Protein AF-0000000080408420 (afdb_homodimer)

pLDDT: mean 92.0, std 14.71, range [33.75, 98.94]

Sequence (254 aa):
MNNLEFLTTEHYDVFKQLAQRLNNPGDVKKEYFSALYVIAGNERVRNLLLPYMDLEQGKISTATIIDDNTFEKQDFILVKLVIHLYNNKEWVLPTELISLPQDDYQLAMQAITLCRDEQFDDVTIPKMNNLEFLTTEHYDVFKQLAQRLNNPGDVKKEYFSALYVIAGNERVRNLLLPYMDLEQGKISTATIIDDNTFEKQDFILVKLVIHLYNNKEWVLPTELISLPQDDYQLAMQAITLCRDEQFDDVTIPK

Organism: NCBI:txid1345023

Secondary structure (DSSP, 8-state):
------SSHHHHHHHHHHHTT-S-GGGS-HHHHHHHHHHHH-HHHHHHHGGGEETTTTEE--TTHHHH----HHHHHHHHHHHHHHHS-S---HHHHHTS-HHHHHHHHHHHHHHH-SGGGG-----/------SSHHHHHHHHHHHTT-S-GGGS-HHHHHHHHHHHH-HHHHHHHGGGEETTTTEE--TTHHHH----HHHHHHHHHHHHHHHS-S---HHHHHTS-HHHHHHHHHHHHHHH-SGGGG-----

Foldseek 3Di:
DPPQDAPDPQLVVQLLVLQVLAQDLLPEALLLSLLSSLLSRDVVLVVLFVVQDDSHPSDGDLVCSVVVDDDDLLSVQSSQLSVCSNPNPHDHDPVSLVPHDDSSNVSSVSSVVSSVDCVSNVPPSDD/DPDQDAPDPQLVVQLLVLQVLAQDLLPEALLLSLLSSLLSQDVVLVVLFVVQDDSHPSDGDLVCSVVVDDDDLLSVQSSQLSVCSNPNPHDHDPVSLVPHDDSSSVSSVSSVVSSVDCVSNVPPSDD

Solvent-accessible surface area (backbone atoms only — not comparable to full-atom values): 14352 Å² total; per-residue (Å²): 122,86,72,85,80,63,91,41,71,64,26,45,51,44,30,49,59,52,58,65,48,29,74,52,66,86,78,41,55,29,34,52,53,23,36,41,50,43,33,35,63,30,70,71,51,25,68,69,46,53,85,38,45,40,51,44,79,58,44,71,59,63,89,49,56,68,81,77,52,86,70,56,71,68,50,43,52,54,51,27,41,38,42,22,64,52,72,60,80,39,78,53,45,65,72,61,48,48,69,36,58,69,70,58,28,52,41,52,55,48,30,50,48,39,57,51,44,61,62,41,65,62,59,71,73,81,129,121,88,72,85,80,64,92,41,71,65,26,46,52,44,30,50,57,53,58,65,47,30,74,52,66,87,78,42,55,29,34,52,54,23,35,41,49,42,33,34,63,30,69,70,50,26,68,67,46,54,86,39,46,41,52,44,78,60,44,69,60,64,89,49,56,70,81,75,51,86,67,56,70,68,51,42,52,53,51,28,41,40,41,22,64,53,72,60,79,40,76,52,43,66,70,62,49,47,69,35,58,69,72,59,27,52,41,52,54,50,31,50,48,39,57,49,44,62,61,41,65,63,59,71,72,82,129

Radius of gyration: 19.43 Å; Cα contacts (8 Å, |Δi|>4): 323; chains: 2; bounding box: 34×56×48 Å

Structure (mmCIF, N/CA/C/O backbone):
data_AF-0000000080408420-model_v1
#
loop_
_entity.id
_entity.type
_entity.pdbx_description
1 polymer 'Uncharacterized protein'
#
loop_
_atom_site.group_PDB
_atom_site.id
_atom_site.type_symbol
_atom_site.label_atom_id
_atom_site.label_alt_id
_atom_site.label_comp_id
_atom_site.label_asym_id
_atom_site.label_entity_id
_atom_site.label_seq_id
_atom_site.pdbx_PDB_ins_code
_atom_site.Cartn_x
_atom_site.Cartn_y
_atom_site.Cartn_z
_atom_site.occupancy
_atom_site.B_iso_or_equiv
_atom_site.auth_seq_id
_atom_site.auth_comp_id
_atom_site.auth_asym_id
_atom_site.auth_atom_id
_atom_site.pdbx_PDB_model_num
ATOM 1 N N . MET A 1 1 ? -11.148 -0.884 -16.219 1 33.75 1 MET A N 1
ATOM 2 C CA . MET A 1 1 ? -10.344 -2.037 -15.836 1 33.75 1 MET A CA 1
ATOM 3 C C . MET A 1 1 ? -8.891 -1.631 -15.602 1 33.75 1 MET A C 1
ATOM 5 O O . MET A 1 1 ? -8.266 -1.02 -16.469 1 33.75 1 MET A O 1
ATOM 9 N N . ASN A 1 2 ? -8.492 -1.229 -14.523 1 47 2 ASN A N 1
ATOM 10 C CA . ASN A 1 2 ? -7.113 -0.768 -14.391 1 47 2 ASN A CA 1
ATOM 11 C C . ASN A 1 2 ? -6.129 -1.756 -15.008 1 47 2 ASN A C 1
ATOM 13 O O . ASN A 1 2 ? -6.16 -2.949 -14.703 1 47 2 ASN A O 1
ATOM 17 N N . ASN A 1 3 ? -5.785 -1.518 -16.281 1 61.03 3 ASN A N 1
ATOM 18 C CA . ASN A 1 3 ? -4.859 -2.32 -17.062 1 61.03 3 ASN A CA 1
ATOM 19 C C . ASN A 1 3 ? -3.6 -2.662 -16.281 1 61.03 3 ASN A C 1
ATOM 21 O O . ASN A 1 3 ? -3.104 -1.84 -15.508 1 61.03 3 ASN A O 1
ATOM 25 N N . LEU A 1 4 ? -3.428 -3.955 -16.047 1 77.31 4 LEU A N 1
ATOM 26 C CA . LEU A 1 4 ? -2.166 -4.445 -15.5 1 77.31 4 LEU A CA 1
ATOM 27 C C . LEU A 1 4 ? -0.98 -3.846 -16.25 1 77.31 4 LEU A C 1
ATOM 29 O O . LEU A 1 4 ? -0.907 -3.934 -17.469 1 77.31 4 LEU A O 1
ATOM 33 N N . GLU A 1 5 ? -0.256 -3.049 -15.523 1 88.19 5 GLU A N 1
ATOM 34 C CA . GLU A 1 5 ? 0.94 -2.463 -16.125 1 88.19 5 GLU A CA 1
ATOM 35 C C . GLU A 1 5 ? 2.18 -3.295 -15.805 1 88.19 5 GLU A C 1
ATOM 37 O O . GLU A 1 5 ? 2.561 -3.434 -14.641 1 88.19 5 GLU A O 1
ATOM 42 N N . PHE A 1 6 ? 2.785 -3.812 -16.906 1 95 6 PHE A N 1
ATOM 43 C CA . PHE A 1 6 ? 4.004 -4.59 -16.75 1 95 6 PHE A CA 1
ATOM 44 C C . PHE A 1 6 ? 5.234 -3.695 -16.828 1 95 6 PHE A C 1
ATOM 46 O O . PHE A 1 6 ? 5.23 -2.689 -17.547 1 95 6 PHE A O 1
ATOM 53 N N . LEU A 1 7 ? 6.254 -4.117 -16.125 1 96.12 7 LEU A N 1
ATOM 54 C CA . LEU A 1 7 ? 7.488 -3.34 -16.094 1 96.12 7 LEU A CA 1
ATOM 55 C C . LEU A 1 7 ? 8.172 -3.34 -17.453 1 96.12 7 LEU A C 1
ATOM 57 O O . LEU A 1 7 ? 8.758 -2.334 -17.859 1 96.12 7 LEU A O 1
ATOM 61 N N . THR A 1 8 ? 8.172 -4.457 -18.062 1 96 8 THR A N 1
ATOM 62 C CA . THR A 1 8 ? 8.812 -4.672 -19.359 1 96 8 THR A CA 1
ATOM 63 C C . THR A 1 8 ? 8.047 -5.723 -20.172 1 96 8 THR A C 1
ATOM 65 O O . THR A 1 8 ? 7.125 -6.359 -19.656 1 96 8 THR A O 1
ATOM 68 N N . THR A 1 9 ? 8.438 -5.816 -21.391 1 95.94 9 THR A N 1
ATOM 69 C CA . THR A 1 9 ? 7.895 -6.883 -22.234 1 95.94 9 THR A CA 1
ATOM 70 C C . THR A 1 9 ? 8.266 -8.25 -21.672 1 95.94 9 THR A C 1
ATOM 72 O O . THR A 1 9 ? 7.469 -9.188 -21.719 1 95.94 9 THR A O 1
ATOM 75 N N . GLU A 1 10 ? 9.484 -8.328 -21.188 1 97.25 10 GLU A N 1
ATOM 76 C CA . GLU A 1 10 ? 9.922 -9.578 -20.578 1 97.25 10 GLU A CA 1
ATOM 77 C C . GLU A 1 10 ? 9.062 -9.945 -19.375 1 97.25 10 GLU A C 1
ATOM 79 O O . GLU A 1 10 ? 8.672 -11.109 -19.219 1 97.25 10 GLU A O 1
ATOM 84 N N . HIS A 1 11 ? 8.773 -9.031 -18.547 1 97.88 11 HIS A N 1
ATOM 85 C CA . HIS A 1 11 ? 7.883 -9.242 -17.422 1 97.88 11 HIS A CA 1
ATOM 86 C C . HIS A 1 11 ? 6.547 -9.82 -17.875 1 97.88 11 HIS A C 1
ATOM 88 O O . HIS A 1 11 ? 6.07 -10.805 -17.312 1 97.88 11 HIS A O 1
ATOM 94 N N . TYR A 1 12 ? 5.969 -9.227 -18.875 1 96.12 12 TYR A N 1
ATOM 95 C CA . TYR A 1 12 ? 4.711 -9.711 -19.438 1 96.12 12 TYR A CA 1
ATOM 96 C C . TYR A 1 12 ? 4.852 -11.141 -19.953 1 96.12 12 TYR A C 1
ATOM 98 O O . TYR A 1 12 ? 4 -11.992 -19.688 1 96.12 12 TYR A O 1
ATOM 106 N N . ASP A 1 13 ? 5.887 -11.438 -20.688 1 96.81 13 ASP A N 1
ATOM 107 C CA . ASP A 1 13 ? 6.098 -12.75 -21.281 1 96.81 13 ASP A CA 1
ATOM 108 C C . ASP A 1 13 ? 6.23 -13.828 -20.219 1 96.81 13 ASP A C 1
ATOM 110 O O . ASP A 1 13 ? 5.645 -14.906 -20.328 1 96.81 13 ASP A O 1
ATOM 114 N N . VAL A 1 14 ? 6.992 -13.523 -19.188 1 97.94 14 VAL A N 1
ATOM 115 C CA . VAL A 1 14 ? 7.168 -14.492 -18.109 1 97.94 14 VAL A CA 1
ATOM 116 C C . VAL A 1 14 ? 5.84 -14.719 -17.406 1 97.94 14 VAL A C 1
ATOM 118 O O . VAL A 1 14 ? 5.473 -15.859 -17.109 1 97.94 14 VAL A O 1
ATOM 121 N N . PHE A 1 15 ? 5.145 -13.664 -17.141 1 97.06 15 PHE A N 1
ATOM 122 C CA . PHE A 1 15 ? 3.828 -13.773 -16.516 1 97.06 15 PHE A CA 1
ATOM 123 C C . PHE A 1 15 ? 2.924 -14.688 -17.328 1 97.06 15 PHE A C 1
ATOM 125 O O . PHE A 1 15 ? 2.305 -15.602 -16.797 1 97.06 15 PHE A O 1
ATOM 132 N N . LYS A 1 16 ? 2.857 -14.422 -18.562 1 95.62 16 LYS A N 1
ATOM 133 C CA . LYS A 1 16 ? 2.025 -15.195 -19.484 1 95.62 16 LYS A CA 1
ATOM 134 C C . LYS A 1 16 ? 2.434 -16.672 -19.484 1 95.62 16 LYS A C 1
ATOM 136 O O . LYS A 1 16 ? 1.58 -17.547 -19.422 1 95.62 16 LYS A O 1
ATOM 1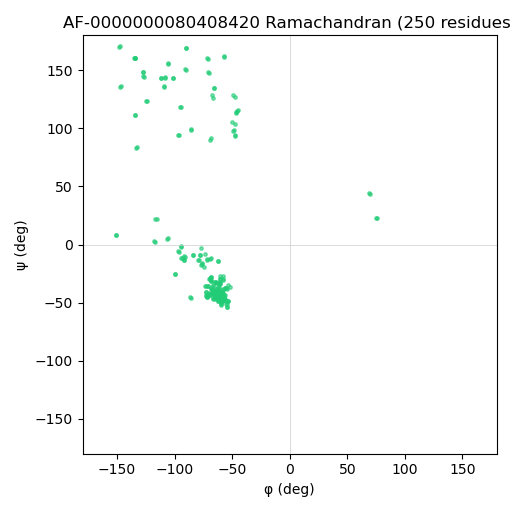41 N N . GLN A 1 17 ? 3.662 -16.922 -19.609 1 97.12 17 GLN A N 1
ATOM 142 C CA . GLN A 1 17 ? 4.184 -18.281 -19.625 1 97.12 17 GLN A CA 1
ATOM 143 C C . GLN A 1 17 ? 3.793 -19.031 -18.359 1 97.12 17 GLN A C 1
ATOM 145 O O . GLN A 1 17 ? 3.361 -20.188 -18.422 1 97.12 17 GLN A O 1
ATOM 150 N N . LEU A 1 18 ? 3.891 -18.422 -17.219 1 97.38 18 LEU A N 1
ATOM 151 C CA . LEU A 1 18 ? 3.537 -19.047 -15.961 1 97.38 18 LEU A CA 1
ATOM 152 C C . LEU A 1 18 ? 2.031 -19.25 -15.859 1 97.38 18 LEU A C 1
ATOM 154 O O . LEU A 1 18 ? 1.576 -20.312 -15.422 1 97.38 18 LEU A O 1
ATOM 158 N N . ALA A 1 19 ? 1.291 -18.297 -16.25 1 95.25 19 ALA A N 1
ATOM 159 C CA . ALA A 1 19 ? -0.166 -18.375 -16.188 1 95.25 19 ALA A CA 1
ATOM 160 C C . ALA A 1 19 ? -0.692 -19.484 -17.094 1 95.25 19 ALA A C 1
ATOM 162 O O . ALA A 1 19 ? -1.686 -20.141 -16.781 1 95.25 19 ALA A O 1
ATOM 163 N N . GLN A 1 20 ? -0.009 -19.688 -18.156 1 95.38 20 GLN A N 1
ATOM 164 C CA . GLN A 1 20 ? -0.448 -20.672 -19.156 1 95.38 20 GLN A CA 1
ATOM 165 C C . GLN A 1 20 ? -0.265 -22.094 -18.6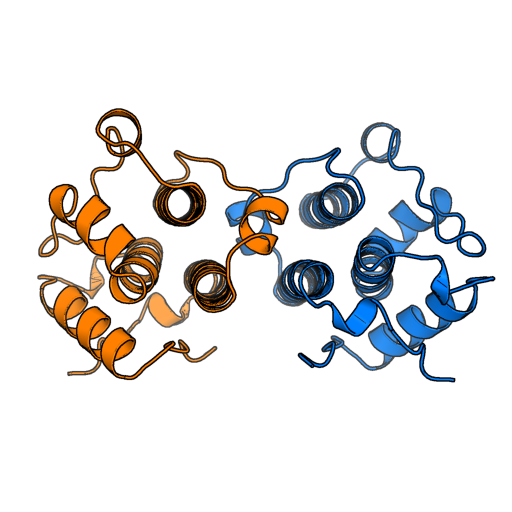41 1 95.38 20 GLN A C 1
ATOM 167 O O . GLN A 1 20 ? -0.807 -23.047 -19.219 1 95.38 20 GLN A O 1
ATOM 172 N N . ARG A 1 21 ? 0.442 -22.266 -17.609 1 96.19 21 ARG A N 1
ATOM 173 C CA . ARG A 1 21 ? 0.666 -23.594 -17.047 1 96.19 21 ARG A CA 1
ATOM 174 C C . ARG A 1 21 ? -0.544 -24.047 -16.234 1 96.19 21 ARG A C 1
ATOM 176 O O . ARG A 1 21 ? -0.657 -25.234 -15.906 1 96.19 21 ARG A O 1
ATOM 183 N N . LEU A 1 22 ? -1.43 -23.109 -15.953 1 95.75 22 LEU A N 1
ATOM 184 C CA . LEU A 1 22 ? -2.615 -23.438 -15.172 1 95.75 22 LEU A CA 1
ATOM 185 C C . LEU A 1 22 ? -3.521 -24.406 -15.938 1 95.75 22 LEU A C 1
ATOM 187 O O . LEU A 1 22 ? -3.836 -24.172 -17.109 1 95.75 22 LEU A O 1
ATOM 191 N N . ASN A 1 23 ? -3.98 -25.391 -15.25 1 95.5 23 ASN A N 1
ATOM 192 C CA . ASN A 1 23 ? -4.949 -26.297 -15.852 1 95.5 23 ASN A CA 1
ATOM 193 C C . ASN A 1 23 ? -6.32 -25.656 -15.992 1 95.5 23 ASN A C 1
ATOM 195 O O . ASN A 1 23 ? -6.98 -25.797 -17.031 1 95.5 23 ASN A O 1
ATOM 199 N N . ASN A 1 24 ? -6.676 -25 -14.984 1 92.94 24 ASN A N 1
ATOM 200 C CA . ASN A 1 24 ? -7.988 -24.359 -14.938 1 92.94 24 ASN A CA 1
ATOM 201 C C . ASN A 1 24 ? -7.891 -22.922 -14.438 1 92.94 24 ASN A C 1
ATOM 203 O O . ASN A 1 24 ? -8.164 -22.641 -13.266 1 92.94 24 ASN A O 1
ATOM 207 N N . PRO A 1 25 ? -7.586 -22.016 -15.289 1 88.31 25 PRO A N 1
ATOM 208 C CA . PRO A 1 25 ? -7.41 -20.625 -14.883 1 88.31 25 PRO A CA 1
ATOM 209 C C . PRO A 1 25 ? -8.656 -20.047 -14.211 1 88.31 25 PRO A C 1
ATOM 211 O O . PRO A 1 25 ? -8.539 -19.188 -13.328 1 88.31 25 PRO A O 1
ATOM 214 N N . GLY A 1 26 ? -9.828 -20.516 -14.586 1 87.31 26 GLY A N 1
ATOM 215 C CA . GLY A 1 26 ? -11.07 -20.016 -14.023 1 87.31 26 GLY A CA 1
ATOM 216 C C . GLY A 1 26 ? -11.258 -20.391 -12.562 1 87.31 26 GLY A C 1
ATOM 217 O O . GLY A 1 26 ? -12.109 -19.812 -11.875 1 87.31 26 GLY A O 1
ATOM 218 N N . ASP A 1 27 ? -10.406 -21.328 -12.039 1 89.06 27 ASP A N 1
ATOM 219 C CA . ASP A 1 27 ? -10.555 -21.812 -10.672 1 89.06 27 ASP A CA 1
ATOM 220 C C . ASP A 1 27 ? -9.625 -21.062 -9.719 1 89.06 27 ASP A C 1
ATOM 222 O O . ASP A 1 27 ? -9.688 -21.266 -8.5 1 89.06 27 ASP A O 1
ATOM 226 N N . VAL A 1 28 ? -8.812 -20.234 -10.297 1 91.19 28 VAL A N 1
ATOM 227 C CA . VAL A 1 28 ? -7.812 -19.562 -9.477 1 91.19 28 VAL A CA 1
ATOM 228 C C . VAL A 1 28 ? -8.266 -18.141 -9.188 1 91.19 28 VAL A C 1
ATOM 230 O O . VAL A 1 28 ? -8.922 -17.5 -10.016 1 91.19 28 VAL A O 1
ATOM 233 N N . LYS A 1 29 ? -7.969 -17.703 -8.008 1 91.06 29 LYS A N 1
ATOM 234 C CA . LYS A 1 29 ? -8.422 -16.391 -7.559 1 91.06 29 LYS A CA 1
ATOM 235 C C . LYS A 1 29 ? -7.398 -15.305 -7.895 1 91.06 29 LYS A C 1
ATOM 237 O O . LYS A 1 29 ? -6.273 -15.609 -8.289 1 91.06 29 LYS A O 1
ATOM 242 N N . LYS A 1 30 ? -7.77 -14.086 -7.754 1 92.88 30 LYS A N 1
ATOM 243 C CA . LYS A 1 30 ? -6.961 -12.914 -8.086 1 92.88 30 LYS A CA 1
ATOM 244 C C . LYS A 1 30 ? -5.672 -12.883 -7.277 1 92.88 30 LYS A C 1
ATOM 246 O O . LYS A 1 30 ? -4.637 -12.422 -7.758 1 92.88 30 LYS A O 1
ATOM 251 N N . GLU A 1 31 ? -5.68 -13.438 -6.051 1 96.19 31 GLU A N 1
ATOM 252 C CA . GLU A 1 31 ? -4.492 -13.469 -5.199 1 96.19 31 GLU A CA 1
ATOM 253 C C . GLU A 1 31 ? -3.365 -14.258 -5.852 1 96.19 31 GLU A C 1
ATOM 255 O O . GLU A 1 31 ? -2.193 -13.898 -5.734 1 96.19 31 GLU A O 1
ATOM 260 N N . TYR A 1 32 ? -3.764 -15.289 -6.508 1 96.56 32 TYR A N 1
ATOM 261 C CA . TYR A 1 32 ? -2.756 -16.078 -7.211 1 96.56 32 TYR A CA 1
ATOM 262 C C . TYR A 1 32 ? -2.166 -15.297 -8.375 1 96.56 32 TYR A C 1
ATOM 264 O O . TYR A 1 32 ? -0.95 -15.289 -8.578 1 96.56 32 TYR A O 1
ATOM 272 N N . PHE A 1 33 ? -2.951 -14.633 -9.117 1 94.69 33 PHE A N 1
ATOM 273 C CA . PHE A 1 33 ? -2.475 -13.859 -10.25 1 94.69 33 PHE A CA 1
ATOM 274 C C . PHE A 1 33 ? -1.619 -12.688 -9.789 1 94.69 33 PHE A C 1
ATOM 276 O O . PHE A 1 33 ? -0.651 -12.312 -10.453 1 94.69 33 PHE A O 1
ATOM 283 N N . SER A 1 34 ? -2.006 -12.102 -8.727 1 96.75 34 SER A N 1
ATOM 284 C CA . SER A 1 34 ? -1.17 -11.07 -8.117 1 96.75 34 SER A CA 1
ATOM 285 C C . SER A 1 34 ? 0.215 -11.609 -7.777 1 96.75 34 SER A C 1
ATOM 287 O O . SER A 1 34 ? 1.226 -10.961 -8.047 1 96.75 34 SER A O 1
ATOM 289 N N . ALA A 1 35 ? 0.257 -12.797 -7.191 1 98 35 ALA A N 1
ATOM 290 C CA . ALA A 1 35 ? 1.531 -13.445 -6.895 1 98 35 ALA A CA 1
ATOM 291 C C . ALA A 1 35 ? 2.348 -13.664 -8.164 1 98 35 ALA A C 1
ATOM 293 O O . ALA A 1 35 ? 3.531 -13.32 -8.219 1 98 35 ALA A O 1
ATOM 294 N N . LEU A 1 36 ? 1.658 -14.203 -9.203 1 97.62 36 LEU A N 1
ATOM 295 C CA . LEU A 1 36 ? 2.338 -14.445 -10.469 1 97.62 36 LEU A CA 1
ATOM 296 C C . LEU A 1 36 ? 2.92 -13.148 -11.023 1 97.62 36 LEU A C 1
ATOM 298 O O . LEU A 1 36 ? 4.004 -13.148 -11.617 1 97.62 36 LEU A O 1
ATOM 302 N N . TYR A 1 37 ? 2.203 -12.125 -10.875 1 97.44 37 TYR A N 1
ATOM 303 C CA . TYR A 1 37 ? 2.641 -10.82 -11.367 1 97.44 37 TYR A CA 1
ATOM 304 C C . TYR A 1 37 ? 3.973 -10.422 -10.75 1 97.44 37 TYR A C 1
ATOM 306 O O . TYR A 1 37 ? 4.91 -10.047 -11.461 1 97.44 37 TYR A O 1
ATOM 314 N N . VAL A 1 38 ? 4.074 -10.539 -9.43 1 98.62 38 VAL A N 1
ATOM 315 C CA . VAL A 1 38 ? 5.301 -10.172 -8.727 1 98.62 38 VAL A CA 1
ATOM 316 C C . VAL A 1 38 ? 6.422 -11.133 -9.109 1 98.62 38 VAL A C 1
ATOM 318 O O . VAL A 1 38 ? 7.527 -10.703 -9.445 1 98.62 38 VAL A 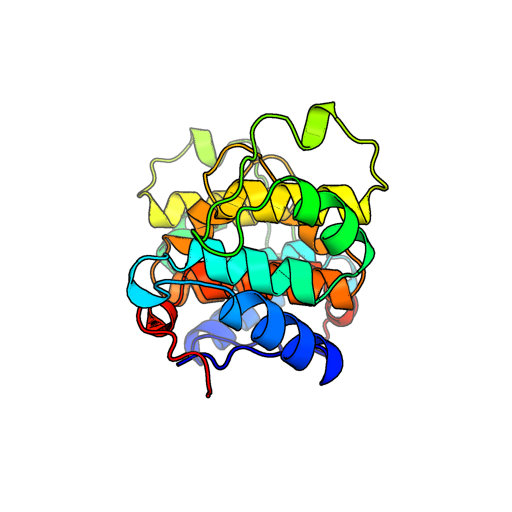O 1
ATOM 321 N N . ILE A 1 39 ? 6.133 -12.383 -9.102 1 98.75 39 ILE A N 1
ATOM 322 C CA . ILE A 1 39 ? 7.09 -13.445 -9.383 1 98.75 39 ILE A CA 1
ATOM 323 C C . ILE A 1 39 ? 7.656 -13.266 -10.797 1 98.75 39 ILE A C 1
ATOM 325 O O . ILE A 1 39 ? 8.859 -13.422 -11.008 1 98.75 39 ILE A O 1
ATOM 329 N N . ALA A 1 40 ? 6.824 -12.938 -11.703 1 98.5 40 ALA A N 1
ATOM 330 C CA . ALA A 1 40 ? 7.238 -12.75 -13.094 1 98.5 40 ALA A CA 1
ATOM 331 C C . ALA A 1 40 ? 8.133 -11.523 -13.234 1 98.5 40 ALA A C 1
ATOM 333 O O . ALA A 1 40 ? 8.961 -11.453 -14.148 1 98.5 40 ALA A O 1
ATOM 334 N N . GLY A 1 41 ? 7.969 -10.547 -12.367 1 98.44 41 GLY A N 1
ATOM 335 C CA . GLY A 1 41 ? 8.625 -9.258 -12.539 1 98.44 41 GLY A CA 1
ATOM 336 C C . GLY A 1 41 ? 9.977 -9.18 -11.844 1 98.44 41 GLY A C 1
ATOM 337 O O . GLY A 1 41 ? 10.742 -8.242 -12.078 1 98.44 41 GLY A O 1
ATOM 338 N N . ASN A 1 42 ? 10.32 -10.07 -10.992 1 98.69 42 ASN A N 1
ATOM 339 C CA . ASN A 1 42 ? 11.57 -10.078 -10.234 1 98.69 42 ASN A CA 1
ATOM 340 C C . ASN A 1 42 ? 12.211 -11.461 -10.25 1 98.69 42 ASN A C 1
ATOM 342 O O . ASN A 1 42 ? 11.711 -12.391 -9.609 1 98.69 42 ASN A O 1
ATOM 346 N N . GLU A 1 43 ? 13.297 -11.578 -10.891 1 98.38 43 GLU A N 1
ATOM 347 C CA . GLU A 1 43 ? 13.938 -12.875 -11.133 1 98.38 43 GLU A CA 1
ATOM 348 C C . GLU A 1 43 ? 14.352 -13.523 -9.82 1 98.38 43 GLU A C 1
ATOM 350 O O . GLU A 1 43 ? 14.203 -14.734 -9.648 1 98.38 43 GLU A O 1
ATOM 355 N N . ARG A 1 44 ? 14.891 -12.812 -8.914 1 98.38 44 ARG A N 1
ATOM 356 C CA . ARG A 1 44 ? 15.328 -13.375 -7.641 1 98.38 44 ARG A CA 1
ATOM 357 C C . ARG A 1 44 ? 14.148 -13.922 -6.844 1 98.38 44 ARG A C 1
ATOM 359 O O . ARG A 1 44 ? 14.195 -15.047 -6.34 1 98.38 44 ARG A O 1
ATOM 366 N N . VAL A 1 45 ? 13.094 -13.164 -6.805 1 98.81 45 VAL A N 1
ATOM 367 C CA . VAL A 1 45 ? 11.875 -13.586 -6.113 1 98.81 45 VAL A CA 1
ATOM 368 C C . VAL A 1 45 ? 11.289 -14.812 -6.809 1 98.81 45 VAL A C 1
ATOM 370 O O . VAL A 1 45 ? 10.828 -15.75 -6.148 1 98.81 45 VAL A O 1
ATOM 373 N N . ARG A 1 46 ? 11.344 -14.797 -8.102 1 98.81 46 ARG A N 1
ATOM 374 C CA . ARG A 1 46 ? 10.867 -15.938 -8.883 1 98.81 46 ARG A CA 1
ATOM 375 C C . ARG A 1 46 ? 11.625 -17.203 -8.508 1 98.81 46 ARG A C 1
ATOM 377 O O . ARG A 1 46 ? 11.008 -18.234 -8.211 1 98.81 46 ARG A O 1
ATOM 384 N N . ASN A 1 47 ? 12.867 -17.141 -8.445 1 98.56 47 ASN A N 1
ATOM 385 C CA . ASN A 1 47 ? 13.688 -18.312 -8.109 1 98.56 47 ASN A CA 1
ATOM 386 C C . ASN A 1 47 ? 13.422 -18.797 -6.688 1 98.56 47 ASN A C 1
ATOM 388 O O . ASN A 1 47 ? 13.484 -20 -6.418 1 98.56 47 ASN A O 1
ATOM 392 N N . LEU A 1 48 ? 13.117 -17.891 -5.816 1 98.62 48 LEU A N 1
ATOM 393 C CA . LEU A 1 48 ? 12.844 -18.219 -4.422 1 98.62 48 LEU A CA 1
ATOM 394 C C . LEU A 1 48 ? 11.492 -18.906 -4.27 1 98.62 48 LEU A C 1
ATOM 396 O O . LEU A 1 48 ? 11.344 -19.812 -3.459 1 98.62 48 LEU A O 1
ATOM 400 N N . LEU A 1 49 ? 10.508 -18.484 -5.098 1 98.88 49 LEU A N 1
ATOM 401 C CA . LEU A 1 49 ? 9.133 -18.875 -4.805 1 98.88 49 LEU A CA 1
ATOM 402 C C . LEU A 1 49 ? 8.703 -20.062 -5.672 1 98.88 49 LEU A C 1
ATOM 404 O O . LEU A 1 49 ? 7.855 -20.859 -5.266 1 98.88 49 LEU A O 1
ATOM 408 N N . LEU A 1 50 ? 9.312 -20.219 -6.82 1 98.69 50 LEU A N 1
ATOM 409 C CA . LEU A 1 50 ? 8.883 -21.25 -7.773 1 98.69 50 LEU A CA 1
ATOM 410 C C . LEU A 1 50 ? 8.898 -22.625 -7.137 1 98.69 50 LEU A C 1
ATOM 412 O O . LEU A 1 50 ? 7.984 -23.422 -7.344 1 98.69 50 LEU A O 1
ATOM 416 N N . PRO A 1 51 ? 9.867 -22.984 -6.254 1 98.75 51 PRO A N 1
ATOM 417 C CA . PRO A 1 51 ? 9.891 -24.312 -5.648 1 98.75 51 PRO A CA 1
ATOM 418 C C . PRO A 1 51 ? 8.656 -24.594 -4.793 1 98.75 51 PRO A C 1
ATOM 420 O O . PRO A 1 51 ? 8.375 -25.75 -4.465 1 98.75 51 PRO A O 1
ATOM 423 N N . TYR A 1 52 ? 7.906 -23.641 -4.457 1 98.81 52 TYR A N 1
ATOM 424 C CA . TYR A 1 52 ? 6.781 -23.781 -3.545 1 98.81 52 TYR A CA 1
ATOM 425 C C . TYR A 1 52 ? 5.457 -23.719 -4.301 1 98.81 52 TYR A C 1
ATOM 427 O O . TYR A 1 52 ? 4.387 -23.781 -3.689 1 98.81 52 TYR A O 1
ATOM 435 N N . MET A 1 53 ? 5.523 -23.656 -5.613 1 98.62 53 MET A N 1
ATOM 436 C CA . MET A 1 53 ? 4.316 -23.438 -6.406 1 98.62 53 MET A CA 1
ATOM 437 C C . MET A 1 53 ? 3.93 -24.703 -7.164 1 98.62 53 MET A C 1
ATOM 439 O O . MET A 1 53 ? 4.793 -25.391 -7.699 1 98.62 53 MET A O 1
ATOM 443 N N . ASP A 1 54 ? 2.701 -24.953 -7.125 1 98.62 54 ASP A N 1
ATOM 444 C CA . ASP A 1 54 ? 2.068 -25.844 -8.094 1 98.62 54 ASP A CA 1
ATOM 445 C C . ASP A 1 54 ? 1.426 -25.062 -9.227 1 98.62 54 ASP A C 1
ATOM 447 O O . ASP A 1 54 ? 0.273 -24.641 -9.125 1 98.62 54 ASP A O 1
ATOM 451 N N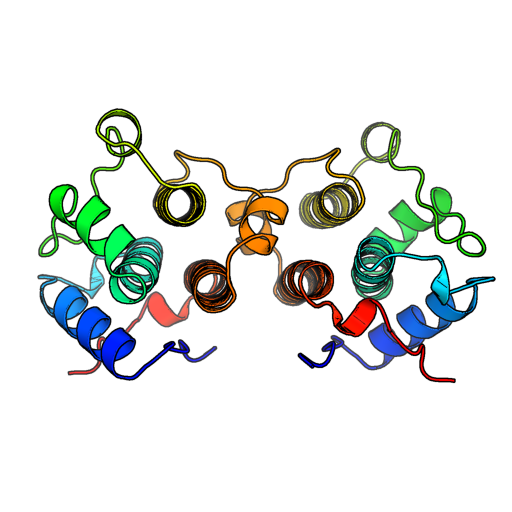 . LEU A 1 55 ? 2.105 -24.875 -10.305 1 98 55 LEU A N 1
ATOM 452 C CA . LEU A 1 55 ? 1.702 -23.984 -11.391 1 98 55 LEU A CA 1
ATOM 453 C C . LEU A 1 55 ? 0.472 -24.531 -12.109 1 98 55 LEU A C 1
ATOM 455 O O . LEU A 1 55 ? -0.361 -23.766 -12.594 1 98 55 LEU A O 1
ATOM 459 N N . GLU A 1 56 ? 0.339 -25.781 -12.156 1 97.88 56 GLU A N 1
ATOM 460 C CA . GLU A 1 56 ? -0.801 -26.391 -12.836 1 97.88 56 GLU A CA 1
ATOM 461 C C . GLU A 1 56 ? -2.084 -26.203 -12.031 1 97.88 56 GLU A C 1
ATOM 463 O O . GLU A 1 56 ? -3.145 -25.938 -12.602 1 97.88 56 GLU A O 1
ATOM 468 N N . GLN A 1 57 ? -1.972 -26.359 -10.688 1 97.5 57 GLN A N 1
ATOM 469 C CA . GLN A 1 57 ? -3.148 -26.281 -9.828 1 97.5 57 GLN A CA 1
ATOM 470 C C . GLN A 1 57 ? -3.371 -24.859 -9.328 1 97.5 57 GLN A C 1
ATOM 472 O O . GLN A 1 57 ? -4.398 -24.562 -8.711 1 97.5 57 GLN A O 1
ATOM 477 N N . GLY A 1 58 ? -2.395 -23.953 -9.555 1 97.38 58 GLY A N 1
ATOM 478 C CA . GLY A 1 58 ? -2.531 -22.578 -9.109 1 97.38 58 GLY A CA 1
ATOM 479 C C . GLY A 1 58 ? -2.486 -22.422 -7.598 1 97.38 58 GLY A C 1
ATOM 480 O O . GLY A 1 58 ? -3.318 -21.734 -7.012 1 97.38 58 GLY A O 1
ATOM 481 N N . LYS A 1 59 ? -1.504 -23.156 -7.012 1 98.25 59 LYS A N 1
ATOM 482 C CA . LYS A 1 59 ? -1.387 -23.141 -5.559 1 98.25 59 LYS A CA 1
ATOM 483 C C . LYS A 1 59 ? 0.034 -22.781 -5.125 1 98.25 59 LYS A C 1
ATOM 485 O O . LYS A 1 59 ? 1 -23.141 -5.809 1 98.25 59 LYS A O 1
ATOM 490 N N . ILE A 1 60 ? 0.141 -22.141 -4.02 1 98.69 60 ILE A N 1
ATOM 491 C CA . ILE A 1 60 ? 1.427 -21.797 -3.416 1 98.69 60 ILE A CA 1
ATOM 492 C C . ILE A 1 60 ? 1.48 -22.344 -1.989 1 98.69 60 ILE A C 1
ATOM 494 O O . ILE A 1 60 ? 0.615 -22.031 -1.168 1 98.69 60 ILE A O 1
ATOM 498 N N . SER A 1 61 ? 2.41 -23.109 -1.655 1 98.81 61 SER A N 1
ATOM 499 C CA . SER A 1 61 ? 2.672 -23.562 -0.293 1 98.81 61 SER A CA 1
ATOM 500 C C . SER A 1 61 ? 3.535 -22.562 0.465 1 98.81 61 SER A C 1
ATOM 502 O O . SER A 1 61 ? 4.766 -22.625 0.396 1 98.81 61 SER A O 1
ATOM 504 N N . THR A 1 62 ? 2.895 -21.75 1.275 1 98.81 62 THR A N 1
ATOM 505 C CA . THR A 1 62 ? 3.602 -20.578 1.8 1 98.81 62 THR A CA 1
ATOM 506 C C . THR A 1 62 ? 4.215 -20.891 3.164 1 98.81 62 THR A C 1
ATOM 508 O O . THR A 1 62 ? 5.074 -20.141 3.646 1 98.81 62 THR A O 1
ATOM 511 N N . ALA A 1 63 ? 3.924 -21.922 3.801 1 98.5 63 ALA A N 1
ATOM 512 C CA . ALA A 1 63 ? 4.129 -22.172 5.227 1 98.5 63 ALA A CA 1
ATOM 513 C C . ALA A 1 63 ? 5.613 -22.141 5.582 1 98.5 63 ALA A C 1
ATOM 515 O O . ALA A 1 63 ? 5.988 -21.703 6.668 1 98.5 63 ALA A O 1
ATOM 516 N N . THR A 1 64 ? 6.488 -22.578 4.664 1 98.62 64 THR A N 1
ATOM 517 C CA . THR A 1 64 ? 7.883 -22.781 5.051 1 98.62 64 THR A CA 1
ATOM 518 C C . THR A 1 64 ? 8.797 -21.844 4.254 1 98.62 64 THR A C 1
ATOM 520 O O . THR A 1 64 ? 10.023 -21.891 4.406 1 98.62 64 THR A O 1
ATOM 523 N N . ILE A 1 65 ? 8.297 -21.031 3.436 1 98.81 65 ILE A N 1
ATOM 524 C CA . ILE A 1 65 ? 9.086 -20.188 2.539 1 98.81 65 ILE A CA 1
ATOM 525 C C . ILE A 1 65 ? 10.094 -19.375 3.348 1 98.81 65 ILE A C 1
ATOM 527 O O . ILE A 1 65 ? 11.281 -19.344 3.027 1 98.81 65 ILE A O 1
ATOM 531 N N . ILE A 1 66 ? 9.633 -18.734 4.422 1 98.5 66 ILE A N 1
ATOM 532 C CA . ILE A 1 66 ? 10.469 -17.812 5.203 1 98.5 66 ILE A CA 1
ATOM 533 C C . ILE A 1 66 ? 11.523 -18.609 5.961 1 98.5 66 ILE A C 1
ATOM 535 O O . ILE A 1 66 ? 12.703 -18.25 5.949 1 98.5 66 ILE A O 1
ATOM 539 N N . ASP A 1 67 ? 11.117 -19.703 6.551 1 98.19 67 ASP A N 1
ATOM 540 C CA . ASP A 1 67 ? 12.031 -20.5 7.363 1 98.19 67 ASP A CA 1
ATOM 541 C C . ASP A 1 67 ? 13.086 -21.188 6.492 1 98.19 67 ASP A C 1
ATOM 543 O O . ASP A 1 67 ? 14.211 -21.406 6.934 1 98.19 67 ASP A O 1
ATOM 547 N N . ASP A 1 68 ? 12.781 -21.5 5.301 1 98.25 68 ASP A N 1
ATOM 548 C CA . ASP A 1 68 ? 13.633 -22.312 4.43 1 98.25 68 ASP A CA 1
ATOM 549 C C . ASP A 1 68 ? 14.68 -21.453 3.736 1 98.25 68 ASP A C 1
ATOM 551 O O . ASP A 1 68 ? 15.594 -21.969 3.094 1 98.25 68 ASP A O 1
ATOM 555 N N . ASN A 1 69 ? 14.547 -20.109 3.863 1 98.12 69 ASN A N 1
ATOM 556 C CA . ASN A 1 69 ? 15.383 -19.281 3.01 1 98.12 69 ASN A CA 1
ATOM 557 C C . ASN A 1 69 ? 16.031 -18.141 3.797 1 98.12 69 ASN A C 1
ATOM 559 O O . ASN A 1 69 ? 15.594 -17.828 4.906 1 98.12 69 ASN A O 1
ATOM 563 N N . THR A 1 70 ? 17.109 -17.594 3.207 1 97.62 70 THR A N 1
ATOM 564 C CA . THR A 1 70 ? 17.688 -16.312 3.578 1 97.62 70 THR A CA 1
ATOM 565 C C . THR A 1 70 ? 17.406 -15.266 2.5 1 97.62 70 THR A C 1
ATOM 567 O O . THR A 1 70 ? 17.359 -15.594 1.312 1 97.62 70 THR A O 1
ATOM 570 N N . PHE A 1 71 ? 17.172 -14.07 2.969 1 97.19 71 PHE A N 1
ATOM 571 C CA . PHE A 1 71 ? 16.734 -13.039 2.027 1 97.19 71 PHE A CA 1
ATOM 572 C C . PHE A 1 71 ? 17.625 -11.805 2.125 1 97.19 71 PHE A C 1
ATOM 574 O O . PHE A 1 71 ? 18.047 -11.422 3.219 1 97.19 71 PHE A O 1
ATOM 581 N N . GLU A 1 72 ? 17.812 -11.242 0.985 1 97.12 72 GLU A N 1
ATOM 582 C CA . GLU A 1 72 ? 18.094 -9.812 1.035 1 97.12 72 GLU A CA 1
ATOM 583 C C . GLU A 1 72 ? 16.859 -9.008 1.418 1 97.12 72 GLU A C 1
ATOM 585 O O . GLU A 1 72 ? 15.734 -9.445 1.173 1 97.12 72 GLU A O 1
ATOM 590 N N . LYS A 1 73 ? 17.062 -7.871 1.855 1 96.94 73 LYS A N 1
ATOM 591 C CA . LYS A 1 73 ? 15.977 -7.078 2.426 1 96.94 73 LYS A CA 1
ATOM 592 C C . LYS A 1 73 ? 14.859 -6.852 1.404 1 96.94 73 LYS A C 1
ATOM 594 O O . LYS A 1 73 ? 13.688 -7.098 1.69 1 96.94 73 LYS A O 1
ATOM 599 N N . GLN A 1 74 ? 15.258 -6.387 0.17 1 97.19 74 GLN A N 1
ATOM 600 C CA . GLN A 1 74 ? 14.266 -6.059 -0.852 1 97.19 74 GLN A CA 1
ATOM 601 C C . GLN A 1 74 ? 13.477 -7.293 -1.266 1 97.19 74 GLN A C 1
ATOM 603 O O . GLN A 1 74 ? 12.258 -7.223 -1.437 1 97.19 74 GLN A O 1
ATOM 608 N N . ASP A 1 75 ? 14.141 -8.438 -1.346 1 98.31 75 ASP A N 1
ATOM 609 C CA . ASP A 1 75 ? 13.461 -9.688 -1.697 1 98.31 75 ASP A CA 1
ATOM 610 C C . ASP A 1 75 ? 12.477 -10.102 -0.607 1 98.31 75 ASP A C 1
ATOM 612 O O . ASP A 1 75 ? 11.367 -10.555 -0.904 1 98.31 75 ASP A O 1
ATOM 616 N N . PHE A 1 76 ? 12.93 -9.938 0.58 1 98.81 76 PHE A N 1
ATOM 617 C CA . PHE A 1 76 ? 12.117 -10.32 1.725 1 98.81 76 PHE A CA 1
ATOM 618 C C . PHE A 1 76 ? 10.805 -9.547 1.735 1 98.81 76 PHE A C 1
ATOM 620 O O . PHE A 1 76 ? 9.734 -10.125 1.958 1 98.81 76 PHE A O 1
ATOM 627 N N . ILE A 1 77 ? 10.859 -8.297 1.424 1 98.88 77 ILE A N 1
ATOM 628 C CA . ILE A 1 77 ? 9.672 -7.449 1.422 1 98.88 77 ILE A CA 1
ATOM 629 C C . ILE A 1 77 ? 8.695 -7.934 0.35 1 98.88 77 ILE A C 1
ATOM 631 O O . ILE A 1 77 ? 7.5 -8.07 0.608 1 98.88 77 ILE A O 1
ATOM 635 N N . LEU A 1 78 ? 9.18 -8.203 -0.841 1 98.94 78 LEU A N 1
ATOM 636 C CA . LEU A 1 78 ? 8.32 -8.664 -1.926 1 98.94 78 LEU A CA 1
ATOM 637 C C . LEU A 1 78 ? 7.738 -10.039 -1.61 1 98.94 78 LEU A C 1
ATOM 639 O O . LEU A 1 78 ? 6.562 -10.297 -1.884 1 98.94 78 LEU A O 1
ATOM 643 N N . VAL A 1 79 ? 8.547 -10.914 -1.058 1 98.94 79 VAL A N 1
ATOM 644 C CA . VAL A 1 79 ? 8.078 -12.258 -0.715 1 98.94 79 VAL A CA 1
ATOM 645 C C . VAL A 1 79 ? 6.996 -12.164 0.361 1 98.94 79 VAL A C 1
ATOM 647 O O . VAL A 1 79 ? 5.949 -12.805 0.258 1 98.94 79 VAL A O 1
ATOM 650 N N . LYS A 1 80 ? 7.227 -11.352 1.385 1 98.88 80 LYS A N 1
ATOM 651 C CA . LYS A 1 80 ? 6.219 -11.141 2.422 1 98.88 80 LYS A CA 1
ATOM 652 C C . LYS A 1 80 ? 4.922 -10.594 1.829 1 98.88 80 LYS A C 1
ATOM 654 O O . LYS A 1 80 ? 3.832 -11 2.234 1 98.88 80 LYS A O 1
ATOM 659 N N . LEU A 1 81 ? 5.078 -9.68 0.894 1 98.94 81 LEU A N 1
ATOM 660 C CA . LEU A 1 81 ? 3.887 -9.125 0.253 1 98.94 81 LEU A CA 1
ATOM 661 C C . LEU A 1 81 ? 3.107 -10.219 -0.472 1 98.94 81 LEU A C 1
ATOM 663 O O . LEU A 1 81 ? 1.883 -10.297 -0.352 1 98.94 81 LEU A O 1
ATOM 667 N N . VAL A 1 82 ? 3.787 -11.062 -1.241 1 98.88 82 VAL A N 1
ATOM 668 C CA . VAL A 1 82 ? 3.141 -12.141 -1.979 1 98.88 82 VAL A CA 1
ATOM 669 C C . VAL A 1 82 ? 2.389 -13.055 -1.01 1 98.88 82 VAL A C 1
ATOM 671 O O . VAL A 1 82 ? 1.212 -13.359 -1.224 1 98.88 82 VAL A O 1
ATOM 674 N N . ILE A 1 83 ? 3.076 -13.43 0.068 1 98.94 83 ILE A N 1
ATOM 675 C CA . ILE A 1 83 ? 2.459 -14.328 1.042 1 98.94 83 ILE A CA 1
ATOM 676 C C . ILE A 1 83 ? 1.272 -13.625 1.704 1 98.94 83 ILE A C 1
ATOM 678 O O . ILE A 1 83 ? 0.212 -14.234 1.883 1 98.94 83 ILE A O 1
ATOM 682 N N . HIS A 1 84 ? 1.426 -12.398 2.035 1 98.88 84 HIS A N 1
ATOM 683 C CA . HIS A 1 84 ? 0.359 -11.625 2.66 1 98.88 84 HIS A CA 1
ATOM 684 C C . HIS A 1 84 ? -0.874 -11.562 1.765 1 98.88 84 HIS A C 1
ATOM 686 O O . HIS A 1 84 ? -1.984 -11.859 2.207 1 98.88 84 HIS A O 1
ATOM 692 N N . LEU A 1 85 ? -0.672 -11.172 0.546 1 98.44 85 LEU A N 1
ATOM 693 C CA . LEU A 1 85 ? -1.792 -11.023 -0.377 1 98.44 85 LEU A CA 1
ATOM 694 C C . LEU A 1 85 ? -2.428 -12.375 -0.682 1 98.44 85 LEU A C 1
ATOM 696 O O . LEU A 1 85 ? -3.645 -12.469 -0.86 1 98.44 85 LEU A O 1
ATOM 700 N N . TYR A 1 86 ? -1.626 -13.383 -0.741 1 98.44 86 TYR A N 1
ATOM 701 C CA . TYR A 1 86 ? -2.105 -14.703 -1.147 1 98.44 86 TYR A CA 1
ATOM 702 C C . TYR A 1 86 ? -2.961 -15.328 -0.056 1 98.44 86 TYR A C 1
ATOM 704 O O . TYR A 1 86 ? -4.039 -15.859 -0.332 1 98.44 86 TYR A O 1
ATOM 712 N N . ASN A 1 87 ? -2.514 -15.266 1.209 1 98.25 87 ASN A N 1
ATOM 713 C CA . ASN A 1 87 ? -3.277 -15.984 2.219 1 98.25 87 ASN A CA 1
ATOM 714 C C . ASN A 1 87 ? -3.16 -15.328 3.59 1 98.25 87 ASN A C 1
ATOM 716 O O . ASN A 1 87 ? -3.43 -15.961 4.613 1 98.25 87 ASN A O 1
ATOM 720 N N . ASN A 1 88 ? -2.584 -14.18 3.74 1 98 88 ASN A N 1
ATOM 721 C CA . ASN A 1 88 ? -2.58 -13.336 4.93 1 98 88 ASN A CA 1
ATOM 722 C C . ASN A 1 88 ? -1.641 -13.883 6.004 1 98 88 ASN A C 1
ATOM 724 O O . ASN A 1 88 ? -1.78 -13.555 7.184 1 98 88 ASN A O 1
ATOM 728 N N . LYS A 1 89 ? -0.653 -14.68 5.668 1 98.44 89 LYS A N 1
ATOM 729 C CA . LYS A 1 89 ? 0.16 -15.359 6.672 1 98.44 89 LYS A CA 1
ATOM 730 C C . LYS A 1 89 ? 1.417 -14.562 7 1 98.44 89 LYS A C 1
ATOM 732 O O . LYS A 1 89 ? 2.184 -14.938 7.891 1 98.44 89 LYS A O 1
ATOM 737 N N . GLU A 1 90 ? 1.666 -13.422 6.363 1 98.56 90 GLU A N 1
ATOM 738 C CA . GLU A 1 90 ? 2.77 -12.516 6.668 1 98.56 90 GLU A CA 1
ATOM 739 C C . GLU A 1 90 ? 2.297 -11.062 6.715 1 98.56 90 GLU A C 1
ATOM 741 O O . GLU A 1 90 ? 1.225 -10.734 6.199 1 98.56 90 GLU A O 1
ATOM 746 N N . TRP A 1 91 ? 3.123 -10.328 7.363 1 98 91 TRP A N 1
ATOM 747 C CA . TRP A 1 91 ? 2.832 -8.898 7.438 1 98 91 TRP A CA 1
ATOM 748 C C . TRP A 1 91 ? 3.854 -8.094 6.645 1 98 91 TRP A C 1
ATOM 750 O O . TRP A 1 91 ? 5.043 -8.414 6.645 1 98 91 TRP A O 1
ATOM 760 N N . VAL A 1 92 ? 3.402 -7.105 6.055 1 98.69 92 VAL A N 1
ATOM 761 C CA . VAL A 1 92 ? 4.238 -6.117 5.379 1 98.69 92 VAL A CA 1
ATOM 762 C C . VAL A 1 92 ? 3.59 -4.738 5.48 1 98.69 92 VAL A C 1
ATOM 764 O O . VAL A 1 92 ? 2.387 -4.594 5.258 1 98.69 92 VAL A O 1
ATOM 767 N N . LEU A 1 93 ? 4.352 -3.758 5.781 1 98.69 93 LEU A N 1
ATOM 768 C CA . LEU A 1 93 ? 3.814 -2.428 6.043 1 98.69 93 LEU A CA 1
ATOM 769 C C . LEU A 1 93 ? 4.094 -1.488 4.875 1 98.69 93 LEU A C 1
ATOM 771 O O . LEU A 1 93 ? 5.09 -1.652 4.168 1 98.69 93 LEU A O 1
ATOM 775 N N . PRO A 1 94 ? 3.266 -0.434 4.734 1 98.69 94 PRO A N 1
ATOM 776 C CA . PRO A 1 94 ? 3.465 0.548 3.664 1 98.69 94 PRO A CA 1
ATOM 777 C C . PRO A 1 94 ? 4.871 1.146 3.67 1 98.69 94 PRO A C 1
ATOM 779 O O . PRO A 1 94 ? 5.469 1.333 2.607 1 98.69 94 PRO A O 1
ATOM 782 N N . THR A 1 95 ? 5.438 1.395 4.828 1 98.38 95 THR A N 1
ATOM 783 C CA . THR A 1 95 ? 6.754 2.016 4.863 1 98.38 95 THR A CA 1
ATOM 784 C C . THR A 1 95 ? 7.82 1.052 4.355 1 98.38 95 THR A C 1
ATOM 786 O O . THR A 1 95 ? 8.852 1.479 3.83 1 98.38 95 THR A O 1
ATOM 789 N N . GLU A 1 96 ? 7.617 -0.255 4.523 1 98.62 96 GLU A N 1
ATOM 790 C CA . GLU A 1 96 ? 8.523 -1.226 3.916 1 98.62 96 GLU A CA 1
ATOM 791 C C . GLU A 1 96 ? 8.445 -1.183 2.393 1 98.62 96 GLU A C 1
ATOM 793 O O . GLU A 1 96 ? 9.461 -1.259 1.708 1 98.62 96 GLU A O 1
ATOM 798 N N . LEU A 1 97 ? 7.211 -1.05 1.894 1 98.62 97 LEU A N 1
ATOM 799 C CA . LEU A 1 97 ? 7.023 -0.976 0.449 1 98.62 97 LEU A CA 1
ATOM 800 C C . LEU A 1 97 ? 7.668 0.282 -0.12 1 98.62 97 LEU A C 1
ATOM 802 O O . LEU A 1 97 ? 8.266 0.245 -1.196 1 98.62 97 LEU A O 1
ATOM 806 N N . ILE A 1 98 ? 7.551 1.359 0.577 1 97.56 98 ILE A N 1
ATOM 807 C CA . ILE A 1 98 ? 8.094 2.654 0.178 1 97.56 98 ILE A CA 1
ATOM 808 C C . ILE A 1 98 ? 9.609 2.559 0.039 1 97.56 98 ILE A C 1
ATOM 810 O O . ILE A 1 98 ? 10.203 3.219 -0.817 1 97.56 98 ILE A O 1
ATOM 814 N N . SER A 1 99 ? 10.258 1.769 0.796 1 97.5 99 SER A N 1
ATOM 815 C CA . SER A 1 99 ? 11.719 1.675 0.846 1 97.5 99 SER A CA 1
ATOM 816 C C . SER A 1 99 ? 12.258 0.873 -0.332 1 97.5 99 SER A C 1
ATOM 818 O O . SER A 1 99 ? 13.469 0.839 -0.562 1 97.5 99 SER A O 1
ATOM 820 N N . LEU A 1 100 ? 11.422 0.236 -1.096 1 98 100 LEU A N 1
ATOM 821 C CA . LEU A 1 100 ? 11.844 -0.61 -2.207 1 98 100 LEU A CA 1
ATOM 822 C C . LEU A 1 100 ? 12.398 0.23 -3.35 1 98 100 LEU A C 1
ATOM 824 O O . LEU A 1 100 ? 11.969 1.362 -3.566 1 98 100 LEU A O 1
ATOM 828 N N . PRO A 1 101 ? 13.367 -0.36 -4.062 1 97.12 101 PRO A N 1
ATOM 829 C CA . PRO A 1 101 ? 13.734 0.301 -5.312 1 97.12 101 PRO A CA 1
ATOM 830 C C . PRO A 1 101 ? 12.555 0.478 -6.262 1 97.12 101 PRO A C 1
ATOM 832 O O . PRO A 1 101 ? 11.547 -0.223 -6.137 1 97.12 101 PRO A O 1
ATOM 835 N N . GLN A 1 102 ? 12.625 1.318 -7.207 1 95.31 102 GLN A N 1
ATOM 836 C CA . GLN A 1 102 ? 11.523 1.791 -8.047 1 95.31 102 GLN A CA 1
ATOM 837 C C . GLN A 1 102 ? 10.781 0.625 -8.688 1 95.31 102 GLN A C 1
ATOM 839 O O . GLN A 1 102 ? 9.555 0.527 -8.586 1 95.31 102 GLN A O 1
ATOM 844 N N . ASP A 1 103 ? 11.484 -0.268 -9.375 1 97 103 ASP A N 1
ATOM 845 C CA . ASP A 1 103 ? 10.828 -1.368 -10.078 1 97 103 ASP A CA 1
ATOM 846 C C . ASP A 1 103 ? 10.078 -2.271 -9.102 1 97 103 ASP A C 1
ATOM 848 O O . ASP A 1 103 ? 8.945 -2.674 -9.367 1 97 103 ASP A O 1
ATOM 852 N N . ASP A 1 104 ? 10.688 -2.535 -7.941 1 98.44 104 ASP A N 1
ATOM 853 C CA . ASP A 1 104 ? 10.078 -3.402 -6.938 1 98.44 104 ASP A CA 1
ATOM 854 C C . ASP A 1 104 ? 8.883 -2.719 -6.273 1 98.44 104 ASP A C 1
ATOM 856 O O . ASP A 1 104 ? 7.891 -3.371 -5.945 1 98.44 104 ASP A O 1
ATOM 860 N N . TYR A 1 105 ? 9.047 -1.438 -6.113 1 97.75 105 TYR A N 1
ATOM 861 C CA . TYR A 1 105 ? 7.926 -0.668 -5.586 1 97.75 105 TYR A CA 1
ATOM 862 C C . TYR A 1 105 ? 6.727 -0.732 -6.523 1 97.75 105 TYR A C 1
ATOM 864 O O . TYR A 1 105 ? 5.598 -0.96 -6.086 1 97.75 105 TYR A O 1
ATOM 872 N N . GLN A 1 106 ? 6.934 -0.576 -7.777 1 96.75 106 GLN A N 1
ATOM 873 C CA . GLN A 1 106 ? 5.859 -0.64 -8.766 1 96.75 106 GLN A CA 1
ATOM 874 C C . GLN A 1 106 ? 5.211 -2.02 -8.781 1 96.75 106 GLN A C 1
ATOM 876 O O . GLN A 1 106 ? 3.984 -2.135 -8.852 1 96.75 106 GLN A O 1
ATOM 881 N N . LEU A 1 107 ? 6.055 -3.018 -8.727 1 97.81 107 LEU A N 1
ATOM 882 C CA . LEU A 1 107 ? 5.535 -4.379 -8.648 1 97.81 107 LEU A CA 1
ATOM 883 C C . LEU A 1 107 ? 4.605 -4.539 -7.453 1 97.81 107 LEU A C 1
ATOM 885 O O . LEU A 1 107 ? 3.504 -5.078 -7.582 1 97.81 107 LEU A O 1
ATOM 889 N N . ALA A 1 108 ? 5.078 -4.051 -6.312 1 98.5 108 ALA A N 1
ATOM 890 C CA . ALA A 1 108 ? 4.328 -4.203 -5.066 1 98.5 108 ALA A CA 1
ATOM 891 C C . ALA A 1 108 ? 2.984 -3.482 -5.148 1 98.5 108 ALA A C 1
ATOM 893 O O . ALA A 1 108 ? 1.941 -4.07 -4.848 1 98.5 108 ALA A O 1
ATOM 894 N N . MET A 1 109 ? 3.014 -2.268 -5.586 1 96.94 109 MET A N 1
ATOM 895 C CA . MET A 1 109 ? 1.802 -1.455 -5.645 1 96.94 109 MET A CA 1
ATOM 896 C C . MET A 1 109 ? 0.799 -2.041 -6.633 1 96.94 109 MET A C 1
ATOM 898 O O . MET A 1 109 ? -0.403 -2.068 -6.363 1 96.94 109 MET A O 1
ATOM 902 N N . GLN A 1 110 ? 1.282 -2.486 -7.73 1 95.69 110 GLN A N 1
ATOM 903 C CA . GLN A 1 110 ? 0.397 -3.088 -8.719 1 95.69 110 GLN A CA 1
ATOM 904 C C . GLN A 1 110 ? -0.166 -4.414 -8.219 1 95.69 110 GLN A C 1
ATOM 906 O O . GLN A 1 110 ? -1.32 -4.75 -8.5 1 95.69 110 GLN A O 1
ATOM 911 N N . ALA A 1 111 ? 0.639 -5.164 -7.523 1 97.31 111 ALA A N 1
ATOM 912 C CA . ALA A 1 111 ? 0.161 -6.426 -6.961 1 97.31 111 ALA A CA 1
ATOM 913 C C . ALA A 1 111 ? -1.002 -6.191 -6 1 97.31 111 ALA A C 1
ATOM 915 O O . ALA A 1 111 ? -1.982 -6.941 -6.012 1 97.31 111 ALA A O 1
ATOM 916 N N . ILE A 1 112 ? -0.908 -5.18 -5.195 1 97.88 112 ILE A N 1
ATOM 917 C CA . ILE A 1 112 ? -1.979 -4.816 -4.273 1 97.88 112 ILE A CA 1
ATOM 918 C C . ILE A 1 112 ? -3.23 -4.438 -5.059 1 97.88 112 ILE A C 1
ATOM 920 O O . ILE A 1 112 ? -4.332 -4.895 -4.746 1 97.88 112 ILE A O 1
ATOM 924 N N . THR A 1 113 ? -3.033 -3.656 -6.09 1 95.56 113 THR A N 1
ATOM 925 C CA . THR A 1 113 ? -4.148 -3.217 -6.918 1 95.56 113 THR A CA 1
ATOM 926 C C . THR A 1 113 ? -4.824 -4.41 -7.594 1 95.56 113 THR A C 1
ATOM 928 O O . THR A 1 113 ? -6.051 -4.445 -7.715 1 95.56 113 THR A O 1
ATOM 931 N N . LEU A 1 114 ? -4.043 -5.32 -8.023 1 93.88 114 LEU A N 1
ATOM 932 C CA . LEU A 1 114 ? -4.57 -6.516 -8.664 1 93.88 114 LEU A CA 1
ATOM 933 C C . LEU A 1 114 ? -5.469 -7.297 -7.711 1 93.88 114 LEU A C 1
ATOM 935 O O . LEU A 1 114 ? -6.477 -7.871 -8.133 1 93.88 114 LEU A O 1
ATOM 939 N N . CYS A 1 115 ? -5.145 -7.277 -6.457 1 95.25 115 CYS A N 1
ATOM 940 C CA . CYS A 1 115 ? -5.945 -7.992 -5.473 1 95.25 115 CYS A CA 1
ATOM 941 C C . CYS A 1 115 ? -7.23 -7.234 -5.164 1 95.25 115 CYS A C 1
ATOM 943 O O . CYS A 1 115 ? -8.156 -7.785 -4.562 1 95.25 115 CYS A O 1
ATOM 945 N N . ARG A 1 116 ? -7.227 -6.012 -5.543 1 91.69 116 ARG A N 1
ATOM 946 C CA . ARG A 1 116 ? -8.445 -5.23 -5.375 1 91.69 116 ARG A CA 1
ATOM 947 C C . ARG A 1 116 ? -9.375 -5.406 -6.57 1 91.69 116 ARG A C 1
ATOM 949 O O . ARG A 1 116 ? -10.594 -5.48 -6.41 1 91.69 116 ARG A O 1
ATOM 956 N N . ASP A 1 117 ? -8.75 -5.328 -7.777 1 80.25 117 ASP A N 1
ATOM 957 C CA . ASP A 1 117 ? -9.5 -5.312 -9.031 1 80.25 117 ASP A CA 1
ATOM 958 C C . ASP A 1 117 ? -10.188 -6.652 -9.273 1 80.25 117 ASP A C 1
ATOM 960 O O . ASP A 1 117 ? -9.609 -7.711 -9.016 1 80.25 117 ASP A O 1
ATOM 964 N N . GLU A 1 118 ? -11.398 -6.516 -9.523 1 64.5 118 GLU A N 1
ATOM 965 C CA . GLU A 1 118 ? -12.234 -7.691 -9.75 1 64.5 118 GLU A CA 1
ATOM 966 C C . GLU A 1 118 ? -12 -8.266 -11.141 1 64.5 118 GLU A C 1
ATOM 968 O O . GLU A 1 118 ? -12.461 -9.375 -11.445 1 64.5 118 GLU A O 1
ATOM 973 N N . GLN A 1 119 ? -11.383 -7.352 -11.984 1 57.19 119 GLN A N 1
ATOM 974 C CA . GLN A 1 119 ? -11.227 -7.797 -13.367 1 57.19 119 GLN A CA 1
ATOM 975 C C . GLN A 1 119 ? -10.555 -9.164 -13.422 1 57.19 119 GLN A C 1
ATOM 977 O O . GLN A 1 119 ? -10.852 -9.977 -14.312 1 57.19 119 GLN A O 1
ATOM 982 N N . PHE A 1 120 ? -9.641 -9.391 -12.562 1 55.5 120 PHE A N 1
ATOM 983 C CA . PHE A 1 120 ? -8.969 -10.68 -12.656 1 55.5 120 PHE A CA 1
ATOM 984 C C . PHE A 1 120 ? -9.836 -11.789 -12.078 1 55.5 120 PHE A C 1
ATOM 986 O O . PHE A 1 120 ? -9.422 -12.945 -12.023 1 55.5 120 PHE A O 1
ATOM 993 N N . ASP A 1 121 ? -10.93 -11.312 -11.578 1 54.12 121 ASP A N 1
ATOM 994 C CA . ASP A 1 121 ? -11.836 -12.406 -11.258 1 54.12 121 ASP A CA 1
ATOM 995 C C . ASP A 1 121 ? -12.195 -13.203 -12.508 1 54.12 121 ASP A C 1
ATOM 997 O O . ASP A 1 121 ? -12.492 -14.398 -12.43 1 54.12 121 ASP A O 1
ATOM 1001 N N . ASP A 1 122 ? -12.094 -12.328 -13.641 1 48.25 122 ASP A N 1
ATOM 1002 C CA . ASP A 1 122 ? -12.391 -12.945 -14.93 1 48.25 122 ASP A CA 1
ATOM 1003 C C . ASP A 1 122 ? -11.164 -12.922 -15.844 1 48.25 122 ASP A C 1
ATOM 1005 O O . ASP A 1 122 ? -11.289 -12.734 -17.047 1 48.25 122 ASP A O 1
ATOM 1009 N N . VAL A 1 123 ? -9.969 -12.812 -15.281 1 46.97 123 VAL A N 1
ATOM 1010 C CA . VAL A 1 123 ? -8.75 -12.625 -16.062 1 46.97 123 VAL A CA 1
ATOM 1011 C C . VAL A 1 123 ? -8.711 -13.641 -17.203 1 46.97 123 VAL A C 1
ATOM 1013 O O . VAL A 1 123 ? -8.75 -14.852 -16.969 1 46.97 123 VAL A O 1
ATOM 1016 N N . THR A 1 124 ? -9.117 -13.172 -18.391 1 48.81 124 THR A N 1
ATOM 1017 C CA . THR A 1 124 ? -8.867 -13.883 -19.641 1 48.81 124 THR A CA 1
ATOM 1018 C C . THR A 1 124 ? -7.383 -13.859 -19.984 1 48.81 124 THR A C 1
ATOM 1020 O O . THR A 1 124 ? -6.797 -12.789 -20.156 1 48.81 124 THR A O 1
ATOM 1023 N N . ILE A 1 125 ? -6.641 -14.836 -19.531 1 48.22 125 ILE A N 1
ATOM 1024 C CA . ILE A 1 125 ? -5.25 -15.008 -19.953 1 48.22 125 ILE A CA 1
ATOM 1025 C C . ILE A 1 125 ? -5.152 -14.906 -21.469 1 48.22 125 ILE A C 1
ATOM 1027 O O . ILE A 1 125 ? -5.879 -15.594 -22.188 1 48.22 125 ILE A O 1
ATOM 1031 N N . PRO A 1 126 ? -4.613 -13.648 -21.828 1 44.34 126 PRO A N 1
ATOM 1032 C CA . PRO A 1 126 ? -4.508 -13.594 -23.281 1 44.34 126 PRO A CA 1
ATOM 1033 C C . PRO A 1 126 ? -3.869 -14.844 -23.891 1 44.34 126 PRO A C 1
ATOM 1035 O O . PRO A 1 126 ? -2.984 -15.445 -23.266 1 44.34 126 PRO A O 1
ATOM 1038 N N . LYS A 1 127 ? -4.516 -15.508 -24.891 1 47.03 127 LYS A N 1
ATOM 1039 C CA . LYS A 1 127 ? -4.023 -16.609 -25.719 1 47.03 127 LYS A CA 1
ATOM 1040 C C . LYS A 1 127 ? -2.736 -16.219 -26.438 1 47.03 127 LYS A C 1
ATOM 1042 O O . LYS A 1 127 ? -2.586 -15.086 -26.875 1 47.03 127 LYS A O 1
ATOM 1047 N N . MET B 1 1 ? 7.836 13.219 -12.266 1 33.75 1 MET B N 1
ATOM 1048 C CA . MET B 1 1 ? 7.23 13.641 -11.008 1 33.75 1 MET B CA 1
ATOM 1049 C C . MET B 1 1 ? 5.84 13.031 -10.844 1 33.75 1 MET B C 1
ATOM 1051 O O . MET B 1 1 ? 4.984 13.188 -11.719 1 33.75 1 MET B O 1
ATOM 1055 N N . ASN B 1 2 ? 5.656 11.922 -10.383 1 46.53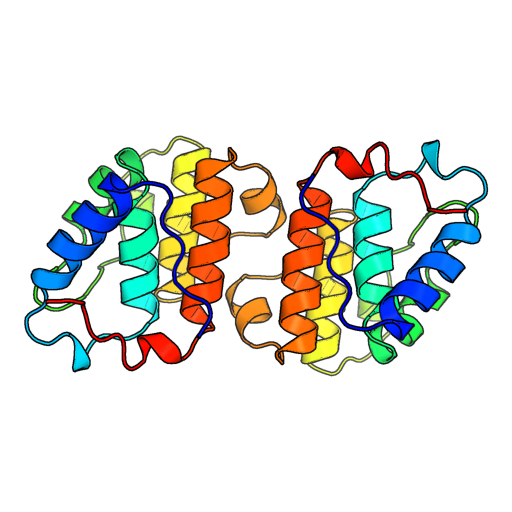 2 ASN B N 1
ATOM 1056 C CA . ASN B 1 2 ? 4.309 11.359 -10.336 1 46.53 2 ASN B CA 1
ATOM 1057 C C . ASN B 1 2 ? 3.305 12.367 -9.773 1 46.53 2 ASN B C 1
ATOM 1059 O O . ASN B 1 2 ? 3.518 12.922 -8.695 1 46.53 2 ASN B O 1
ATOM 1063 N N . ASN B 1 3 ? 2.648 13.109 -10.672 1 60.84 3 ASN B N 1
ATOM 1064 C CA . ASN B 1 3 ? 1.652 14.133 -10.383 1 60.84 3 ASN B CA 1
ATOM 1065 C C . ASN B 1 3 ? 0.635 13.656 -9.352 1 60.84 3 ASN B C 1
ATOM 1067 O O . ASN B 1 3 ? 0.237 12.492 -9.359 1 60.84 3 ASN B O 1
ATOM 1071 N N . LEU B 1 4 ? 0.658 14.32 -8.203 1 77.81 4 LEU B N 1
ATOM 1072 C CA . LEU B 1 4 ? -0.397 14.125 -7.215 1 77.81 4 LEU B CA 1
ATOM 1073 C C . LEU B 1 4 ? -1.773 14.18 -7.871 1 77.81 4 LEU B C 1
ATOM 1075 O O . LEU B 1 4 ? -2.1 15.148 -8.562 1 77.81 4 LEU B O 1
ATOM 1079 N N . GLU B 1 5 ? -2.408 13.039 -7.84 1 88.38 5 GLU B N 1
ATOM 1080 C CA . GLU B 1 5 ? -3.756 12.984 -8.398 1 88.38 5 GLU B CA 1
ATOM 1081 C C . GLU B 1 5 ? -4.812 13.172 -7.312 1 88.38 5 GLU B C 1
ATOM 1083 O O . GLU B 1 5 ? -4.91 12.367 -6.387 1 88.38 5 GLU B O 1
ATOM 1088 N N . PHE B 1 6 ? -5.59 14.273 -7.504 1 95.06 6 PHE B N 1
ATOM 1089 C CA . PHE B 1 6 ? -6.664 14.539 -6.555 1 95.06 6 PHE B CA 1
ATOM 1090 C C . PHE B 1 6 ? -7.965 13.891 -7.012 1 95.06 6 PHE B C 1
ATOM 1092 O O . PHE B 1 6 ? -8.211 13.75 -8.211 1 95.06 6 PHE B O 1
ATOM 1099 N N . LEU B 1 7 ? -8.773 13.547 -6.027 1 96.19 7 LEU B N 1
ATOM 1100 C CA . LEU B 1 7 ? -10.039 12.883 -6.32 1 96.19 7 LEU B CA 1
ATOM 1101 C C . LEU B 1 7 ? -11 13.836 -7.027 1 96.19 7 LEU B C 1
ATOM 1103 O O . LEU B 1 7 ? -11.758 13.414 -7.906 1 96.19 7 LEU B O 1
ATOM 1107 N N . THR B 1 8 ? -11.016 15.016 -6.559 1 95.94 8 THR B N 1
ATOM 1108 C CA . THR B 1 8 ? -11.898 16.062 -7.074 1 95.94 8 THR B CA 1
ATOM 1109 C C . THR B 1 8 ? -11.234 17.422 -6.961 1 95.94 8 THR B C 1
ATOM 1111 O O . THR B 1 8 ? -10.164 17.562 -6.363 1 95.94 8 THR B O 1
ATOM 1114 N N . THR B 1 9 ? -11.883 18.375 -7.578 1 96 9 THR B N 1
ATOM 1115 C CA . THR B 1 9 ? -11.43 19.75 -7.426 1 96 9 THR B CA 1
ATOM 1116 C C . THR B 1 9 ? -11.539 20.188 -5.969 1 96 9 THR B C 1
ATOM 1118 O O . THR B 1 9 ? -10.68 20.922 -5.477 1 96 9 THR B O 1
ATOM 1121 N N . GLU B 1 10 ? -12.609 19.766 -5.336 1 97.25 10 GLU B N 1
ATOM 1122 C CA . GLU B 1 10 ? -12.773 20.094 -3.922 1 97.25 10 GLU B CA 1
ATOM 1123 C C . GLU B 1 10 ? -11.633 19.531 -3.082 1 97.25 10 GLU B C 1
ATOM 1125 O O . GLU B 1 10 ? -11.117 20.203 -2.195 1 97.25 10 GLU B O 1
ATOM 1130 N N . HIS B 1 11 ? -11.273 18.328 -3.326 1 97.94 11 HIS B N 1
ATOM 1131 C CA . HIS B 1 11 ? -10.141 17.703 -2.65 1 97.94 11 HIS B CA 1
ATOM 1132 C C . HIS B 1 11 ? -8.883 18.562 -2.795 1 97.94 11 HIS B C 1
ATOM 1134 O O . HIS B 1 11 ? -8.203 18.844 -1.807 1 97.94 11 HIS B O 1
ATOM 1140 N N . TYR B 1 12 ? -8.602 18.984 -3.99 1 96.19 12 TYR B N 1
ATOM 1141 C CA . TYR B 1 12 ? -7.457 19.844 -4.254 1 96.19 12 TYR B CA 1
ATOM 1142 C C . TYR B 1 12 ? -7.562 21.156 -3.482 1 96.19 12 TYR B C 1
ATOM 1144 O O . TYR B 1 12 ? -6.594 21.594 -2.863 1 96.19 12 TYR B O 1
ATOM 1152 N N . ASP B 1 13 ? -8.695 21.797 -3.486 1 96.94 13 ASP B N 1
ATOM 1153 C CA . ASP B 1 13 ? -8.898 23.094 -2.836 1 96.94 13 ASP B CA 1
ATOM 1154 C C . ASP B 1 13 ? -8.688 22.984 -1.327 1 96.94 13 ASP B C 1
ATOM 1156 O O . ASP B 1 13 ? -8.031 23.844 -0.726 1 96.94 13 ASP B O 1
ATOM 1160 N N . VAL B 1 14 ? -9.242 21.953 -0.757 1 97.94 14 VAL B N 1
ATOM 1161 C CA . VAL B 1 14 ? -9.086 21.766 0.681 1 97.94 14 VAL B CA 1
ATOM 1162 C C . VAL B 1 14 ? -7.613 21.516 1.011 1 97.94 14 VAL B C 1
ATOM 1164 O O . VAL B 1 14 ? -7.082 22.078 1.969 1 97.94 14 VAL B O 1
ATOM 1167 N N . PHE B 1 15 ? -6.988 20.688 0.239 1 97.12 15 PHE B N 1
ATOM 1168 C CA . PHE B 1 15 ? -5.566 20.438 0.424 1 97.12 15 PHE B CA 1
ATOM 1169 C C . PHE B 1 15 ? -4.773 21.734 0.399 1 97.12 15 PHE B C 1
ATOM 1171 O O . PHE B 1 15 ? -3.963 21.984 1.292 1 97.12 15 PHE B O 1
ATOM 1178 N N . LYS B 1 16 ? -4.992 22.484 -0.582 1 95.75 16 LYS B N 1
ATOM 1179 C CA . LYS B 1 16 ? -4.305 23.75 -0.758 1 95.75 16 LYS B CA 1
ATOM 1180 C C . LYS B 1 16 ? -4.559 24.688 0.427 1 95.75 16 LYS B C 1
ATOM 1182 O O . LYS B 1 16 ? -3.625 25.297 0.95 1 95.75 16 LYS B O 1
ATOM 1187 N N . GLN B 1 17 ? -5.75 24.828 0.804 1 97.19 17 GLN B N 1
ATOM 1188 C CA . GLN B 1 17 ? -6.125 25.672 1.929 1 97.19 17 GLN B CA 1
ATOM 1189 C C . GLN B 1 17 ? -5.395 25.266 3.201 1 97.19 17 GLN B C 1
ATOM 1191 O O . GLN B 1 17 ? -4.875 26.109 3.932 1 97.19 17 GLN B O 1
ATOM 1196 N N . LEU B 1 18 ? -5.312 24 3.467 1 97.44 18 LEU B N 1
ATOM 1197 C CA . LEU B 1 18 ? -4.633 23.5 4.66 1 97.44 18 LEU B CA 1
ATOM 1198 C C . LEU B 1 18 ? -3.127 23.703 4.555 1 97.44 18 LEU B C 1
ATOM 1200 O O . LEU B 1 18 ? -2.486 24.125 5.52 1 97.44 18 LEU B O 1
ATOM 1204 N N . ALA B 1 19 ? -2.592 23.453 3.43 1 95.38 19 ALA B N 1
ATOM 1205 C CA . ALA B 1 19 ? -1.156 23.609 3.215 1 95.38 19 ALA B CA 1
ATOM 1206 C C . ALA B 1 19 ? -0.732 25.078 3.359 1 95.38 19 ALA B C 1
ATOM 1208 O O . ALA B 1 19 ? 0.367 25.359 3.84 1 95.38 19 ALA B O 1
ATOM 1209 N N . GLN B 1 20 ? -1.604 25.922 2.996 1 95.5 20 GLN B N 1
ATOM 1210 C CA . GLN B 1 20 ? -1.299 27.344 3.004 1 95.5 20 GLN B CA 1
ATOM 1211 C C . GLN B 1 20 ? -1.225 27.891 4.43 1 95.5 20 GLN B C 1
ATOM 1213 O O . GLN B 1 20 ? -0.732 29 4.656 1 95.5 20 GLN B O 1
ATOM 1218 N N . ARG B 1 21 ? -1.66 27.141 5.352 1 96.25 21 ARG B N 1
ATOM 1219 C CA . ARG B 1 21 ? -1.625 27.578 6.746 1 96.25 21 ARG B CA 1
ATOM 1220 C C . ARG B 1 21 ? -0.228 27.406 7.336 1 96.25 21 ARG B C 1
ATOM 1222 O O . ARG B 1 21 ? 0.071 27.938 8.398 1 96.25 21 ARG B O 1
ATOM 1229 N N . LEU B 1 22 ? 0.6 26.672 6.629 1 95.75 22 LEU B N 1
ATOM 1230 C CA . LEU B 1 22 ? 1.955 26.422 7.109 1 95.75 22 LEU B CA 1
ATOM 1231 C C . LEU B 1 22 ? 2.762 27.719 7.148 1 95.75 22 LEU B C 1
ATOM 1233 O O . LEU B 1 22 ? 2.789 28.469 6.168 1 95.75 22 LEU B O 1
ATOM 1237 N N . ASN B 1 23 ? 3.461 27.906 8.219 1 95.5 23 ASN B N 1
ATOM 1238 C CA . ASN B 1 23 ? 4.363 29.047 8.312 1 95.5 23 ASN B CA 1
ATOM 1239 C C . ASN B 1 23 ? 5.598 28.859 7.438 1 95.5 23 ASN B C 1
ATOM 1241 O O . ASN B 1 23 ? 6.027 29.797 6.766 1 95.5 23 ASN B O 1
ATOM 1245 N N . ASN B 1 24 ? 6.102 27.719 7.512 1 93.12 24 ASN B N 1
ATOM 1246 C CA . ASN B 1 24 ? 7.324 27.391 6.777 1 93.12 24 ASN B CA 1
ATOM 1247 C C . ASN B 1 24 ? 7.195 26.062 6.035 1 93.12 24 ASN B C 1
ATOM 1249 O O . ASN B 1 24 ? 7.695 25.031 6.5 1 93.12 24 ASN B O 1
ATOM 1253 N N . PRO B 1 25 ? 6.633 26.062 4.891 1 88.44 25 PRO B N 1
ATOM 1254 C CA . PRO B 1 25 ? 6.41 24.828 4.137 1 88.44 25 PRO B CA 1
ATOM 1255 C C . PRO B 1 25 ? 7.707 24.062 3.859 1 88.44 25 PRO B C 1
ATOM 1257 O O . PRO B 1 25 ? 7.695 22.844 3.779 1 88.44 25 PRO B O 1
ATOM 1260 N N . GLY B 1 26 ? 8.812 24.766 3.742 1 87.38 26 GLY B N 1
ATOM 1261 C CA . GLY B 1 26 ? 10.094 24.141 3.453 1 87.38 26 GLY B CA 1
ATOM 1262 C C . GLY B 1 26 ? 10.625 23.297 4.602 1 87.38 26 GLY B C 1
ATOM 1263 O O . GLY B 1 26 ? 11.539 22.5 4.418 1 87.38 26 GLY B O 1
ATOM 1264 N N . ASP B 1 27 ? 10 23.438 5.816 1 89.12 27 ASP B N 1
ATOM 1265 C CA . ASP B 1 27 ? 10.484 22.75 7.008 1 89.12 27 ASP B CA 1
ATOM 1266 C C . ASP B 1 27 ? 9.719 21.453 7.242 1 89.12 27 ASP B C 1
ATOM 1268 O O . ASP B 1 27 ? 10.07 20.672 8.125 1 89.12 27 ASP B O 1
ATOM 1272 N N . VAL B 1 28 ? 8.719 21.281 6.434 1 91.06 28 VAL B N 1
ATOM 1273 C CA . VAL B 1 28 ? 7.855 20.125 6.66 1 91.06 28 VAL B CA 1
ATOM 1274 C C . VAL B 1 28 ? 8.211 19.016 5.68 1 91.06 28 VAL B C 1
ATOM 1276 O O . VAL B 1 28 ? 8.617 19.281 4.547 1 91.06 28 VAL B O 1
ATOM 1279 N N . LYS B 1 29 ? 8.133 17.812 6.156 1 91.19 29 LYS B N 1
ATOM 1280 C CA . LYS B 1 29 ? 8.539 16.656 5.363 1 91.19 29 LYS B CA 1
ATOM 1281 C C . LYS B 1 29 ? 7.371 16.109 4.562 1 91.19 29 LYS B C 1
ATOM 1283 O O . LYS B 1 29 ? 6.219 16.484 4.781 1 91.19 29 LYS B O 1
ATOM 1288 N N . LYS B 1 30 ? 7.633 15.227 3.656 1 92.81 30 LYS B N 1
ATOM 1289 C CA . LYS B 1 30 ? 6.66 14.625 2.744 1 92.81 30 LYS B CA 1
ATOM 1290 C C . LYS B 1 30 ? 5.578 13.875 3.512 1 92.81 30 LYS B C 1
ATOM 1292 O O . LYS B 1 30 ? 4.422 13.828 3.08 1 92.81 30 LYS B O 1
ATOM 1297 N N . GLU B 1 31 ? 5.906 13.328 4.691 1 96.19 31 GLU B N 1
ATOM 1298 C CA . GLU B 1 31 ? 4.938 12.594 5.5 1 96.19 31 GLU B CA 1
ATOM 1299 C C . GLU B 1 31 ? 3.779 13.492 5.926 1 96.19 31 GLU B C 1
ATOM 1301 O O . GLU B 1 31 ? 2.631 13.047 5.977 1 96.19 31 GLU B O 1
ATOM 1306 N N . TYR B 1 32 ? 4.129 14.703 6.203 1 96.62 32 TYR B N 1
ATOM 1307 C CA . TYR B 1 32 ? 3.078 15.641 6.57 1 96.62 32 TYR B CA 1
ATOM 1308 C C . TYR B 1 32 ? 2.176 15.938 5.379 1 96.62 32 TYR B C 1
ATOM 1310 O O . TYR B 1 32 ? 0.95 15.969 5.512 1 96.62 32 TYR B O 1
ATOM 1318 N N . PHE B 1 33 ? 2.713 16.125 4.246 1 94.62 33 PHE B N 1
ATOM 1319 C CA . PHE B 1 33 ? 1.925 16.422 3.055 1 94.62 33 PHE B CA 1
ATOM 1320 C C . PHE B 1 33 ? 1.077 15.219 2.656 1 94.62 33 PHE B C 1
ATOM 1322 O O . PHE B 1 33 ? -0.044 15.375 2.17 1 94.62 33 PHE B O 1
ATOM 1329 N N . SER B 1 34 ? 1.626 14.078 2.805 1 96.69 34 SER B N 1
ATOM 1330 C CA . SER B 1 34 ? 0.84 12.867 2.602 1 96.69 34 SER B CA 1
ATOM 1331 C C . SER B 1 34 ? -0.377 12.836 3.52 1 96.69 34 SER B C 1
ATOM 1333 O O . SER B 1 34 ? -1.482 12.508 3.082 1 96.69 34 SER B O 1
ATOM 1335 N N . ALA B 1 35 ? -0.164 13.164 4.785 1 98 35 ALA B N 1
ATOM 1336 C CA . ALA B 1 35 ? -1.271 13.242 5.734 1 98 35 ALA B CA 1
ATOM 1337 C C . ALA B 1 35 ? -2.316 14.258 5.273 1 98 35 ALA B C 1
ATOM 1339 O O . ALA B 1 35 ? -3.512 13.953 5.238 1 98 35 ALA B O 1
ATOM 1340 N N . LEU B 1 36 ? -1.824 15.461 4.887 1 97.62 36 LEU B N 1
ATOM 1341 C CA . LEU B 1 36 ? -2.734 16.5 4.418 1 97.62 36 LEU B CA 1
ATOM 1342 C C . LEU B 1 36 ? -3.551 16.016 3.225 1 97.62 36 LEU B C 1
ATOM 1344 O O . LEU B 1 36 ? -4.73 16.344 3.092 1 97.62 36 LEU B O 1
ATOM 1348 N N . TYR B 1 37 ? -2.922 15.289 2.389 1 97.5 37 TYR B N 1
ATOM 1349 C CA . TYR B 1 37 ? -3.582 14.766 1.2 1 97.5 37 TYR B CA 1
ATOM 1350 C C . TYR B 1 37 ? -4.781 13.898 1.579 1 97.5 37 TYR B C 1
ATOM 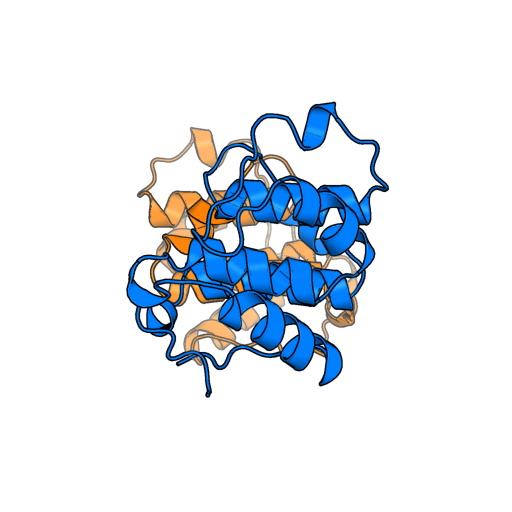1352 O O . TYR B 1 37 ? -5.883 14.094 1.056 1 97.5 37 TYR B O 1
ATOM 1360 N N . VAL B 1 38 ? -4.586 12.984 2.514 1 98.62 38 VAL B N 1
ATOM 1361 C CA . VAL B 1 38 ? -5.66 12.102 2.945 1 98.62 38 VAL B CA 1
ATOM 1362 C C . VAL B 1 38 ? -6.738 12.906 3.664 1 98.62 38 VAL B C 1
ATOM 1364 O O . VAL B 1 38 ? -7.926 12.758 3.373 1 98.62 38 VAL B O 1
ATOM 1367 N N . ILE B 1 39 ? -6.328 13.742 4.551 1 98.75 39 ILE B N 1
ATOM 1368 C CA . ILE B 1 39 ? -7.219 14.562 5.367 1 98.75 39 ILE B CA 1
ATOM 1369 C C . ILE B 1 39 ? -8.086 15.438 4.469 1 98.75 39 ILE B C 1
ATOM 1371 O O . ILE B 1 39 ? -9.289 15.578 4.703 1 98.75 39 ILE B O 1
ATOM 1375 N N . ALA B 1 40 ? -7.508 15.977 3.467 1 98.5 40 ALA B N 1
ATOM 1376 C CA . ALA B 1 40 ? -8.227 16.844 2.543 1 98.5 40 ALA B CA 1
ATOM 1377 C C . ALA B 1 40 ? -9.25 16.062 1.731 1 98.5 40 ALA B C 1
ATOM 1379 O O . ALA B 1 40 ? -10.266 16.609 1.292 1 98.5 40 ALA B O 1
ATOM 1380 N N . GLY B 1 41 ? -9 14.781 1.514 1 98.44 41 GLY B N 1
ATOM 1381 C CA . GLY B 1 41 ? -9.805 13.992 0.587 1 98.44 41 GLY B CA 1
ATOM 1382 C C . GLY B 1 41 ? -10.969 13.289 1.255 1 98.44 41 GLY B C 1
ATOM 1383 O O . GLY B 1 41 ? -11.859 12.773 0.577 1 98.44 41 GLY B O 1
ATOM 1384 N N . ASN B 1 42 ? -11.023 13.211 2.525 1 98.69 42 ASN B N 1
ATOM 1385 C CA . ASN B 1 42 ? -12.07 12.531 3.283 1 98.69 42 ASN B CA 1
ATOM 1386 C C . ASN B 1 42 ? -12.562 13.383 4.449 1 98.69 42 ASN B C 1
ATOM 1388 O O . ASN B 1 42 ? -11.852 13.57 5.438 1 98.69 42 ASN B O 1
ATOM 1392 N N . GLU B 1 43 ? -13.742 13.836 4.371 1 98.38 43 GLU B N 1
ATOM 1393 C CA . GLU B 1 43 ? -14.281 14.797 5.328 1 98.38 43 GLU B CA 1
ATOM 1394 C C . GLU B 1 43 ? -14.344 14.203 6.73 1 98.38 43 GLU B C 1
ATOM 1396 O O . GLU B 1 43 ? -14.039 14.891 7.711 1 98.38 43 GLU B O 1
ATOM 1401 N N . ARG B 1 44 ? -14.734 13.008 6.879 1 98.31 44 ARG B N 1
ATOM 1402 C CA . ARG B 1 44 ? -14.836 12.383 8.195 1 98.31 44 ARG B CA 1
ATOM 1403 C C . ARG B 1 44 ? -13.461 12.266 8.844 1 98.31 44 ARG B C 1
ATOM 1405 O O . ARG B 1 44 ? -13.289 12.617 10.016 1 98.31 44 ARG B O 1
ATOM 1412 N N . VAL B 1 45 ? -12.5 11.852 8.078 1 98.81 45 VAL B N 1
ATOM 1413 C CA . VAL B 1 45 ? -11.133 11.734 8.562 1 98.81 45 VAL B CA 1
ATOM 1414 C C . VAL B 1 45 ? -10.594 13.125 8.922 1 98.81 45 VAL B C 1
ATOM 1416 O O . VAL B 1 45 ? -9.906 13.289 9.93 1 98.81 45 VAL B O 1
ATOM 1419 N N . ARG B 1 46 ? -10.93 14.078 8.102 1 98.81 46 ARG B N 1
ATOM 1420 C CA . ARG B 1 46 ? -10.523 15.453 8.367 1 98.81 46 ARG B CA 1
ATOM 1421 C C . ARG B 1 46 ? -11.047 15.93 9.719 1 98.81 46 ARG B C 1
ATOM 1423 O O . ARG B 1 46 ? -10.289 16.453 10.539 1 98.81 46 ARG B O 1
ATOM 1430 N N . ASN B 1 47 ? -12.25 15.719 9.969 1 98.56 47 ASN B N 1
ATOM 1431 C CA . ASN B 1 47 ? -12.859 16.156 11.227 1 98.56 47 ASN B CA 1
ATOM 1432 C C . ASN B 1 47 ? -12.25 15.438 12.422 1 98.56 47 ASN B C 1
ATOM 1434 O O . ASN B 1 47 ? -12.133 16.016 13.508 1 98.56 47 ASN B O 1
ATOM 1438 N N . LEU B 1 48 ? -11.852 14.234 12.227 1 98.62 48 LEU B N 1
ATOM 1439 C CA . LEU B 1 48 ? -11.258 13.422 13.289 1 98.62 48 LEU B CA 1
ATOM 1440 C C . LEU B 1 48 ? -9.844 13.898 13.602 1 98.62 48 LEU B C 1
ATOM 1442 O O . LEU B 1 48 ? -9.43 13.906 14.766 1 98.62 48 LEU B O 1
ATOM 1446 N N . LEU B 1 49 ? -9.102 14.336 12.57 1 98.88 49 LEU B N 1
ATOM 1447 C CA . LEU B 1 49 ? -7.664 14.516 12.75 1 98.88 49 LEU B CA 1
ATOM 1448 C C . LEU B 1 49 ? -7.32 15.977 12.992 1 98.88 49 LEU B C 1
ATOM 1450 O O . LEU B 1 49 ? -6.328 16.281 13.656 1 98.88 49 LEU B O 1
ATOM 1454 N N . LEU B 1 50 ? -8.141 16.875 12.523 1 98.69 50 LEU B N 1
ATOM 1455 C CA . LEU B 1 50 ? -7.832 18.297 12.594 1 98.69 50 LEU B CA 1
ATOM 1456 C C . LEU B 1 50 ? -7.574 18.719 14.031 1 98.69 50 LEU B C 1
ATOM 1458 O O . LEU B 1 50 ? -6.652 19.5 14.305 1 98.69 50 LEU B O 1
ATOM 1462 N N . PRO B 1 51 ? -8.289 18.203 15.055 1 98.75 51 PRO B N 1
ATOM 1463 C CA . PRO B 1 51 ? -8.047 18.625 16.438 1 98.75 51 PRO B CA 1
ATOM 1464 C C . PRO B 1 51 ? -6.641 18.297 16.922 1 98.75 51 PRO B C 1
ATOM 1466 O O . PRO B 1 51 ? -6.184 18.844 17.922 1 98.75 51 PRO B O 1
ATOM 1469 N N . TYR B 1 52 ? -5.934 17.484 16.25 1 98.81 52 TYR B N 1
ATOM 1470 C CA . TYR B 1 52 ? -4.629 17.016 16.688 1 98.81 52 TYR B CA 1
ATOM 1471 C C . TYR B 1 52 ? -3.512 17.672 15.883 1 98.81 52 TYR B C 1
ATOM 1473 O O . TYR B 1 52 ? -2.334 17.344 16.078 1 98.81 52 TYR B O 1
ATOM 1481 N N . MET B 1 53 ? -3.859 18.609 15.023 1 98.56 53 MET B N 1
ATOM 1482 C CA . MET B 1 53 ? -2.881 19.172 14.102 1 98.56 53 MET B CA 1
ATOM 1483 C C . MET B 1 53 ? -2.541 20.609 14.484 1 98.56 53 MET B C 1
ATOM 1485 O O . MET B 1 53 ? -3.424 21.375 14.852 1 98.56 53 MET B O 1
ATOM 1489 N N . ASP B 1 54 ? -1.309 20.875 14.445 1 98.62 54 ASP B N 1
ATOM 1490 C CA . ASP B 1 54 ? -0.814 22.25 14.367 1 98.62 54 ASP B CA 1
ATOM 1491 C C . ASP B 1 54 ? -0.512 22.641 12.922 1 98.62 54 ASP B C 1
ATOM 1493 O O . ASP B 1 54 ? 0.591 22.391 12.422 1 98.62 54 ASP B O 1
ATOM 1497 N N . LEU B 1 55 ? -1.423 23.25 12.25 1 98 55 LEU B N 1
ATOM 1498 C CA . LEU B 1 55 ? -1.354 23.516 10.82 1 98 55 LEU B CA 1
ATOM 1499 C C . LEU B 1 55 ? -0.261 24.531 10.508 1 98 55 LEU B C 1
ATOM 1501 O O . LEU B 1 55 ? 0.364 24.469 9.445 1 98 55 LEU B O 1
ATOM 1505 N N . GLU B 1 56 ? -0.018 25.406 11.391 1 97.88 56 GLU B N 1
ATOM 1506 C CA . GLU B 1 56 ? 1.005 26.422 11.172 1 97.88 56 GLU B CA 1
ATOM 1507 C C . GLU B 1 56 ? 2.406 25.828 11.258 1 97.88 56 GLU B C 1
ATOM 1509 O O . GLU B 1 56 ? 3.285 26.172 10.469 1 97.88 56 GLU B O 1
ATOM 1514 N N . GLN B 1 57 ? 2.6 24.922 12.242 1 97.56 57 GLN B N 1
ATOM 1515 C CA . G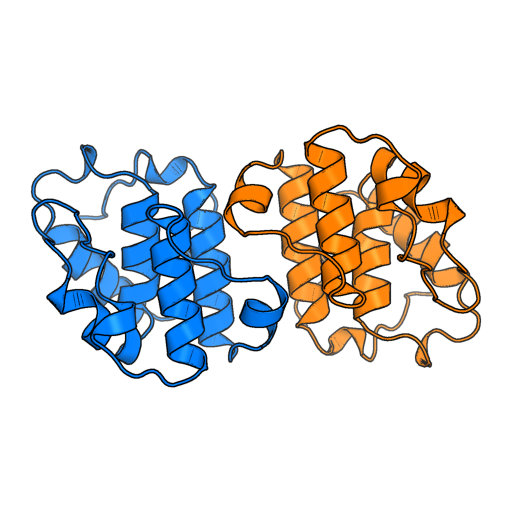LN B 1 57 ? 3.92 24.328 12.461 1 97.56 57 GLN B CA 1
ATOM 1516 C C . GLN B 1 57 ? 4.098 23.047 11.664 1 97.56 57 GLN B C 1
ATOM 1518 O O . GLN B 1 57 ? 5.195 22.5 11.609 1 97.56 57 GLN B O 1
ATOM 1523 N N . GLY B 1 58 ? 3.006 22.516 11.062 1 97.44 58 GLY B N 1
ATOM 1524 C CA . GLY B 1 58 ? 3.092 21.297 10.281 1 97.44 58 GLY B CA 1
ATOM 1525 C C . GLY B 1 58 ? 3.357 20.062 11.133 1 97.44 58 GLY B C 1
ATOM 1526 O O . GLY B 1 58 ? 4.215 19.25 10.797 1 97.44 58 GLY B O 1
ATOM 1527 N N . LYS B 1 59 ? 2.615 20.016 12.258 1 98.25 59 LYS B N 1
ATOM 1528 C CA . LYS B 1 59 ? 2.812 18.891 13.18 1 98.25 59 LYS B CA 1
ATOM 1529 C C . LYS B 1 59 ? 1.49 18.203 13.5 1 98.25 59 LYS B C 1
ATOM 1531 O O . LYS B 1 59 ? 0.441 18.859 13.539 1 98.25 59 LYS B O 1
ATOM 1536 N N . ILE B 1 60 ? 1.562 16.938 13.727 1 98.69 60 ILE B N 1
ATOM 1537 C CA . ILE B 1 60 ? 0.409 16.141 14.133 1 98.69 60 ILE B CA 1
ATOM 1538 C C . ILE B 1 60 ? 0.716 15.43 15.453 1 98.69 60 ILE B C 1
ATOM 1540 O O . ILE B 1 60 ? 1.701 14.695 15.555 1 98.69 60 ILE B O 1
ATOM 1544 N N . SER B 1 61 ? -0.036 15.602 16.438 1 98.81 61 SER B N 1
ATOM 1545 C CA . SER B 1 61 ? 0.045 14.859 17.688 1 98.81 61 SER B CA 1
ATOM 1546 C C . SER B 1 61 ? -0.733 13.547 17.609 1 98.81 61 SER B C 1
ATOM 1548 O O . SER B 1 61 ? -1.939 13.516 17.859 1 98.81 61 SER B O 1
ATOM 1550 N N . THR B 1 62 ? -0.021 12.461 17.359 1 98.75 62 THR B N 1
ATOM 1551 C CA . THR B 1 62 ? -0.709 11.234 16.969 1 98.75 62 THR B CA 1
ATOM 1552 C C . THR B 1 62 ? -0.974 10.359 18.188 1 98.75 62 THR B C 1
ATOM 1554 O O . THR B 1 62 ? -1.773 9.422 18.125 1 98.75 62 THR B O 1
ATOM 1557 N N . ALA B 1 63 ? -0.446 10.602 19.297 1 98.5 63 ALA B N 1
ATOM 1558 C CA . ALA B 1 63 ? -0.309 9.68 20.438 1 98.5 63 ALA B CA 1
ATOM 1559 C C . ALA B 1 63 ? -1.675 9.242 20.953 1 98.5 63 ALA B C 1
ATOM 1561 O O . ALA B 1 63 ? -1.844 8.102 21.391 1 98.5 63 ALA B O 1
ATOM 1562 N N . THR B 1 64 ? -2.686 10.125 20.891 1 98.62 64 THR B N 1
ATOM 1563 C CA . THR B 1 64 ? -3.938 9.82 21.562 1 98.62 64 THR B CA 1
ATOM 1564 C C . THR B 1 64 ? -5.09 9.719 20.578 1 98.62 64 THR B C 1
ATOM 1566 O O . THR B 1 64 ? -6.238 9.516 20.969 1 98.62 64 THR B O 1
ATOM 1569 N N . ILE B 1 65 ? -4.859 9.836 19.344 1 98.81 65 ILE B N 1
ATOM 1570 C CA . ILE B 1 65 ? -5.902 9.883 18.312 1 98.81 65 ILE B CA 1
ATOM 1571 C C . ILE B 1 65 ? -6.781 8.641 18.422 1 98.81 65 ILE B C 1
ATOM 1573 O O . ILE B 1 65 ? -8.008 8.742 18.469 1 98.81 65 ILE B O 1
ATOM 1577 N N . ILE B 1 66 ? -6.164 7.461 18.531 1 98.5 66 ILE B N 1
ATOM 1578 C CA . ILE B 1 66 ? -6.895 6.199 18.516 1 98.5 66 ILE B CA 1
ATOM 1579 C C . ILE B 1 66 ? -7.684 6.047 19.812 1 98.5 66 ILE B C 1
ATOM 1581 O O . ILE B 1 66 ? -8.867 5.699 19.797 1 98.5 66 ILE B O 1
ATOM 1585 N N . ASP B 1 67 ? -7.055 6.355 20.922 1 98.19 67 ASP B N 1
ATOM 1586 C CA . ASP B 1 67 ? -7.688 6.184 22.219 1 98.19 67 ASP B CA 1
ATOM 1587 C C . ASP B 1 67 ? -8.828 7.176 22.406 1 98.19 67 ASP B C 1
ATOM 1589 O O . ASP B 1 67 ? -9.805 6.879 23.109 1 98.19 67 ASP B O 1
ATOM 1593 N N . ASP B 1 68 ? -8.773 8.32 21.844 1 98.25 68 ASP B N 1
ATOM 1594 C CA . ASP B 1 68 ? -9.703 9.414 22.078 1 98.25 68 ASP B CA 1
ATOM 1595 C C . ASP B 1 68 ? -10.961 9.266 21.219 1 98.25 68 ASP B C 1
ATOM 1597 O O . ASP B 1 68 ? -11.93 10 21.406 1 98.25 68 ASP B O 1
ATOM 1601 N N . ASN B 1 69 ? -10.93 8.297 20.281 1 98.19 69 ASN B N 1
ATOM 1602 C CA . ASN B 1 69 ? -12.008 8.305 19.297 1 98.19 69 ASN B CA 1
ATOM 1603 C C . ASN B 1 69 ? -12.578 6.906 19.078 1 98.19 69 ASN B C 1
ATOM 1605 O O . ASN B 1 69 ? -11.953 5.91 19.453 1 98.19 69 ASN B O 1
ATOM 1609 N N . THR B 1 70 ? -13.812 6.883 18.531 1 97.69 70 THR B N 1
ATOM 1610 C CA . THR B 1 70 ? -14.414 5.703 17.922 1 97.69 70 THR B CA 1
ATOM 1611 C C . THR B 1 70 ? -14.492 5.852 16.406 1 97.69 70 THR B C 1
ATOM 1613 O O . THR B 1 70 ? -14.664 6.957 15.898 1 97.69 70 THR B O 1
ATOM 1616 N N . PHE B 1 71 ? -14.289 4.738 15.758 1 97.31 71 PHE B N 1
ATOM 1617 C CA . PHE B 1 71 ? -14.172 4.809 14.305 1 97.31 71 PHE B CA 1
ATOM 1618 C C . PHE B 1 71 ? -15.133 3.838 13.633 1 97.31 71 PHE B C 1
ATOM 1620 O O . PHE B 1 71 ? -15.344 2.729 14.125 1 97.31 71 PHE B O 1
ATOM 1627 N N . GLU B 1 72 ? -15.602 4.297 12.539 1 97.12 72 GLU B N 1
ATOM 1628 C CA . GLU B 1 72 ? -16.016 3.289 11.562 1 97.12 72 GLU B CA 1
ATOM 1629 C C . GLU B 1 72 ? -14.805 2.598 10.938 1 97.12 72 GLU B C 1
ATOM 1631 O O . GLU B 1 72 ? -13.719 3.174 10.875 1 97.12 72 GLU B O 1
ATOM 1636 N N . LYS B 1 73 ? -15.023 1.504 10.3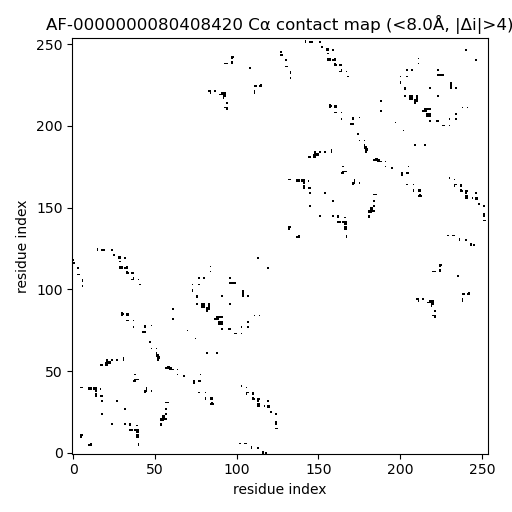98 1 97 73 LYS B N 1
ATOM 1637 C CA . LYS B 1 73 ? -13.922 0.663 9.93 1 97 73 LYS B CA 1
ATOM 1638 C C . LYS B 1 73 ? -13.086 1.387 8.883 1 97 73 LYS B C 1
ATOM 1640 O O . LYS B 1 73 ? -11.859 1.448 8.992 1 97 73 LYS B O 1
ATOM 1645 N N . GLN B 1 74 ? -13.781 1.967 7.848 1 97.25 74 GLN B N 1
ATOM 1646 C CA . GLN B 1 74 ? -13.07 2.613 6.75 1 97.25 74 GLN B CA 1
ATOM 1647 C C . GLN B 1 74 ? -12.266 3.812 7.242 1 97.25 74 GLN B C 1
ATOM 1649 O O . GLN B 1 74 ? -11.125 4.016 6.82 1 97.25 74 GLN B O 1
ATOM 1654 N N . ASP B 1 75 ? -12.82 4.559 8.195 1 98.31 75 ASP B N 1
ATOM 1655 C CA . ASP B 1 75 ? -12.117 5.703 8.758 1 98.31 75 ASP B CA 1
ATOM 1656 C C . ASP B 1 75 ? -10.883 5.258 9.539 1 98.31 75 ASP B C 1
ATOM 1658 O O . ASP B 1 75 ? -9.828 5.895 9.469 1 98.31 75 ASP B O 1
ATOM 1662 N N . PHE B 1 76 ? -11.086 4.219 10.266 1 98.81 76 PHE B N 1
ATOM 1663 C CA . PHE B 1 76 ? -10.008 3.695 11.094 1 98.81 76 PHE B CA 1
ATOM 1664 C C . PHE B 1 76 ? -8.805 3.312 10.234 1 98.81 76 PHE B C 1
ATOM 1666 O O . PHE B 1 76 ? -7.664 3.637 10.578 1 98.81 76 PHE B O 1
ATOM 1673 N N . ILE B 1 77 ? -9.055 2.717 9.125 1 98.88 77 ILE B N 1
ATOM 1674 C CA . ILE B 1 77 ? -7.984 2.281 8.234 1 98.88 77 ILE B CA 1
ATOM 1675 C C . ILE B 1 77 ? -7.223 3.496 7.707 1 98.88 77 ILE B C 1
ATOM 1677 O O . ILE B 1 77 ? -5.988 3.516 7.715 1 98.88 77 ILE B O 1
ATOM 1681 N N . LEU B 1 78 ? -7.922 4.52 7.27 1 98.94 78 LEU B N 1
ATOM 1682 C CA . LEU B 1 78 ? -7.277 5.719 6.746 1 98.94 78 LEU B CA 1
ATOM 1683 C C . LEU B 1 78 ? -6.504 6.445 7.844 1 98.94 78 LEU B C 1
ATOM 1685 O O . LEU B 1 78 ? -5.398 6.934 7.605 1 98.94 78 LEU B O 1
ATOM 1689 N N . VAL B 1 79 ? -7.09 6.527 9.023 1 98.94 79 VAL B N 1
ATOM 1690 C CA . VAL B 1 79 ? -6.422 7.195 10.133 1 98.94 79 VAL B CA 1
ATOM 1691 C C . VAL B 1 79 ? -5.152 6.438 10.508 1 98.94 79 VAL B C 1
ATOM 1693 O O . VAL B 1 79 ? -4.094 7.039 10.703 1 98.94 79 VAL B O 1
ATOM 1696 N N . LYS B 1 80 ? -5.23 5.121 10.602 1 98.88 80 LYS B N 1
ATOM 1697 C CA . LYS B 1 80 ? -4.051 4.305 10.875 1 98.88 80 LYS B CA 1
ATOM 1698 C C . LYS B 1 80 ? -2.975 4.52 9.812 1 98.88 80 LYS B C 1
ATOM 1700 O O . LYS B 1 80 ? -1.786 4.594 10.141 1 98.88 80 LYS B O 1
ATOM 1705 N N . LEU B 1 81 ? -3.412 4.598 8.578 1 98.94 81 LEU B N 1
ATOM 1706 C CA . LEU B 1 81 ? -2.451 4.832 7.504 1 98.94 81 LEU B CA 1
ATOM 1707 C C . LEU B 1 81 ? -1.74 6.168 7.695 1 98.94 81 LEU B C 1
ATOM 1709 O O . LEU B 1 81 ? -0.517 6.25 7.562 1 98.94 81 LEU B O 1
ATOM 1713 N N . VAL B 1 82 ? -2.49 7.234 7.984 1 98.88 82 VAL B N 1
ATOM 1714 C CA . VAL B 1 82 ? -1.914 8.555 8.188 1 98.88 82 VAL B CA 1
ATOM 1715 C C . VAL B 1 82 ? -0.882 8.5 9.312 1 98.88 82 VAL B C 1
ATOM 1717 O O . VAL B 1 82 ? 0.245 8.977 9.156 1 98.88 82 VAL B O 1
ATOM 1720 N N . ILE B 1 83 ? -1.269 7.875 10.422 1 98.94 83 ILE B N 1
ATOM 1721 C CA . ILE B 1 83 ? -0.371 7.793 11.57 1 98.94 83 ILE B CA 1
ATOM 1722 C C . ILE B 1 83 ? 0.854 6.957 11.203 1 98.94 83 ILE B C 1
ATOM 1724 O O . ILE B 1 83 ? 1.983 7.324 11.539 1 98.94 83 ILE B O 1
ATOM 1728 N N . HIS B 1 84 ? 0.658 5.891 10.523 1 98.88 84 HIS B N 1
ATOM 1729 C CA . HIS B 1 84 ? 1.752 5.02 10.109 1 98.88 84 HIS B CA 1
ATOM 1730 C C . HIS B 1 84 ? 2.75 5.766 9.227 1 98.88 84 HIS B C 1
ATOM 1732 O O . HIS B 1 84 ? 3.955 5.742 9.492 1 98.88 84 HIS B O 1
ATOM 1738 N N . LEU B 1 85 ? 2.252 6.41 8.219 1 98.38 85 LEU B N 1
ATOM 1739 C CA . LEU B 1 85 ? 3.123 7.113 7.285 1 98.38 85 LEU B CA 1
ATOM 1740 C C . LEU B 1 85 ? 3.812 8.289 7.965 1 98.38 85 LEU B C 1
ATOM 1742 O O . LEU B 1 85 ? 4.965 8.602 7.656 1 98.38 85 LEU B O 1
ATOM 1746 N N . TYR B 1 86 ? 3.113 8.922 8.859 1 98.44 86 TYR B N 1
ATOM 1747 C CA . TYR B 1 86 ? 3.621 10.133 9.484 1 98.44 86 TYR B CA 1
ATOM 1748 C C . TYR B 1 86 ? 4.754 9.82 10.453 1 98.44 86 TYR B C 1
ATOM 1750 O O . TYR B 1 86 ? 5.797 10.477 10.438 1 98.44 86 TYR B O 1
ATOM 1758 N N . ASN B 1 87 ? 4.582 8.781 11.305 1 98.25 87 ASN B N 1
ATOM 1759 C CA . ASN B 1 87 ? 5.617 8.578 12.312 1 98.25 87 ASN B CA 1
ATOM 1760 C C . ASN B 1 87 ? 5.734 7.109 12.703 1 98.25 87 ASN B C 1
ATOM 1762 O O . ASN B 1 87 ? 6.285 6.785 13.758 1 98.25 87 ASN B O 1
ATOM 1766 N N . ASN B 1 88 ? 5.09 6.176 12.062 1 98 88 ASN B N 1
ATOM 1767 C CA . ASN B 1 88 ? 5.258 4.73 12.18 1 98 88 ASN B CA 1
ATOM 1768 C C . ASN B 1 88 ? 4.625 4.195 13.461 1 98 88 ASN B C 1
ATOM 1770 O O . ASN B 1 88 ? 4.98 3.113 13.93 1 98 88 ASN B O 1
ATOM 1774 N N . LYS B 1 89 ? 3.668 4.879 14.055 1 98.38 89 LYS B N 1
ATOM 1775 C CA . LYS B 1 89 ? 3.162 4.5 15.375 1 98.38 89 LYS B CA 1
ATOM 1776 C C . LYS B 1 89 ? 1.932 3.607 15.258 1 98.38 89 LYS B C 1
ATOM 1778 O O . LYS B 1 89 ? 1.414 3.115 16.266 1 98.38 89 LYS B O 1
ATOM 1783 N N . GLU B 1 90 ? 1.451 3.307 14.055 1 98.62 90 GLU B N 1
ATOM 1784 C CA . GLU B 1 90 ? 0.355 2.375 13.812 1 98.62 90 GLU B CA 1
ATOM 1785 C C . GLU B 1 90 ? 0.679 1.435 12.656 1 98.62 90 GLU B C 1
ATOM 1787 O O . GLU B 1 90 ? 1.57 1.715 11.852 1 98.62 90 GLU B O 1
ATOM 1792 N N . TRP B 1 91 ? -0.051 0.381 12.688 1 98.06 91 TRP B N 1
ATOM 1793 C CA . TRP B 1 91 ? 0.105 -0.583 11.602 1 98.06 91 TRP B CA 1
ATOM 1794 C C . TRP B 1 91 ? -1.142 -0.623 10.727 1 98.06 91 TRP B C 1
ATOM 1796 O O . TRP B 1 91 ? -2.266 -0.533 11.227 1 98.06 91 TRP B O 1
ATOM 1806 N N . VAL B 1 92 ? -0.927 -0.777 9.523 1 98.75 92 VAL B N 1
ATOM 1807 C CA . VAL B 1 92 ? -1.981 -1.009 8.547 1 98.75 92 VAL B CA 1
ATOM 1808 C C . VAL B 1 92 ? -1.467 -1.927 7.441 1 98.75 92 VAL B C 1
ATOM 1810 O O . VAL B 1 92 ? -0.363 -1.731 6.926 1 98.75 92 VAL B O 1
ATOM 1813 N N . LEU B 1 93 ? -2.242 -2.869 7.059 1 98.69 93 LEU B N 1
ATOM 1814 C CA . LEU B 1 93 ? -1.794 -3.887 6.113 1 98.69 93 LEU B CA 1
ATOM 1815 C C . LEU B 1 93 ? -2.41 -3.66 4.738 1 98.69 93 LEU B C 1
ATOM 1817 O O . LEU B 1 93 ? -3.512 -3.117 4.629 1 98.69 93 LEU B O 1
ATOM 1821 N N . PRO B 1 94 ? -1.748 -4.18 3.68 1 98.69 94 PRO B N 1
ATOM 1822 C CA . PRO B 1 94 ? -2.27 -4.047 2.316 1 98.69 94 PRO B CA 1
ATOM 1823 C C . PRO B 1 94 ? -3.691 -4.582 2.174 1 98.69 94 PRO B C 1
ATOM 1825 O O . PRO B 1 94 ? -4.52 -3.971 1.493 1 98.69 94 PRO B O 1
ATOM 1828 N N . THR B 1 95 ? -4.016 -5.66 2.852 1 98.38 95 THR B N 1
ATOM 1829 C CA . THR B 1 95 ? -5.352 -6.223 2.697 1 98.38 95 THR B CA 1
ATOM 1830 C C . THR B 1 95 ? -6.402 -5.309 3.324 1 98.38 95 THR B C 1
ATOM 1832 O O . THR B 1 95 ? -7.555 -5.293 2.895 1 98.38 95 THR B O 1
ATOM 1835 N N . GLU B 1 96 ? -6.039 -4.559 4.359 1 98.69 96 GLU B N 1
ATOM 1836 C CA . GLU B 1 96 ? -6.949 -3.557 4.898 1 98.69 96 GLU B CA 1
ATOM 1837 C C . GLU B 1 96 ? -7.199 -2.439 3.891 1 98.69 96 GLU B C 1
ATOM 1839 O O . GLU B 1 96 ? -8.336 -1.978 3.734 1 98.69 96 GLU B O 1
ATOM 1844 N N . LEU B 1 97 ? -6.129 -2.029 3.211 1 98.69 97 LEU B N 1
ATOM 1845 C CA . LEU B 1 97 ? -6.258 -0.983 2.205 1 98.69 97 LEU B CA 1
ATOM 1846 C C . LEU B 1 97 ? -7.133 -1.449 1.047 1 98.69 97 LEU B C 1
ATOM 1848 O O . LEU B 1 97 ? -7.945 -0.679 0.525 1 98.69 97 LEU B O 1
ATOM 1852 N N . ILE B 1 98 ? -6.977 -2.66 0.662 1 97.62 98 ILE B N 1
ATOM 1853 C CA . ILE B 1 98 ? -7.719 -3.266 -0.438 1 97.62 98 ILE B CA 1
ATOM 1854 C C . ILE B 1 98 ? -9.211 -3.248 -0.123 1 97.62 98 ILE B C 1
ATOM 1856 O O . ILE B 1 98 ? -10.047 -3.094 -1.023 1 97.62 98 ILE B O 1
ATOM 1860 N N . SER B 1 99 ? -9.602 -3.363 1.086 1 97.62 99 SER B N 1
ATOM 1861 C CA . SER B 1 99 ? -11 -3.48 1.504 1 97.62 99 SER B CA 1
ATOM 1862 C C . SER B 1 99 ? -11.695 -2.125 1.479 1 97.62 99 SER B C 1
ATOM 1864 O O . SER B 1 99 ? -12.922 -2.051 1.616 1 97.62 99 SER B O 1
ATOM 1866 N N . LEU B 1 100 ? -10.992 -1.057 1.297 1 98.06 100 LEU B N 1
ATOM 1867 C CA . LEU B 1 100 ? -11.555 0.29 1.317 1 98.06 100 LEU B CA 1
ATOM 1868 C C . LEU B 1 100 ? -12.422 0.534 0.091 1 98.06 100 LEU B C 1
ATOM 1870 O O . LEU B 1 100 ? -12.156 -0.007 -0.984 1 98.06 100 LEU B O 1
ATOM 1874 N N . PRO B 1 101 ? -13.453 1.354 0.298 1 97.19 101 PRO B N 1
ATOM 1875 C CA . PRO B 1 101 ? -14.148 1.814 -0.905 1 97.19 101 PRO B CA 1
ATOM 1876 C C . PRO B 1 101 ? -13.227 2.523 -1.89 1 97.19 101 PRO B C 1
ATOM 1878 O O . PRO B 1 101 ? -12.148 2.988 -1.505 1 97.19 101 PRO B O 1
ATOM 1881 N N . GLN B 1 102 ? -13.578 2.672 -3.102 1 95.31 102 GLN B N 1
ATOM 1882 C CA . GLN B 1 102 ? -12.742 3.096 -4.219 1 95.31 102 GLN B CA 1
ATOM 1883 C C . GLN B 1 102 ? -12.047 4.422 -3.914 1 95.31 102 GLN B C 1
ATOM 1885 O O . GLN B 1 102 ? -10.828 4.531 -4.047 1 95.31 102 GLN B O 1
ATOM 1890 N N . ASP B 1 103 ? -12.797 5.449 -3.529 1 97 103 ASP B N 1
ATOM 1891 C CA . ASP B 1 103 ? -12.203 6.762 -3.289 1 97 103 ASP B CA 1
ATOM 1892 C C . ASP B 1 103 ? -11.172 6.703 -2.162 1 97 103 ASP B C 1
ATOM 1894 O O . ASP B 1 103 ? -10.094 7.277 -2.273 1 97 103 ASP B O 1
ATOM 1898 N N . ASP B 1 104 ? -11.492 5.945 -1.104 1 98.44 104 ASP B N 1
ATOM 1899 C CA . ASP B 1 104 ? -10.594 5.832 0.043 1 98.44 104 ASP B CA 1
ATOM 1900 C C . ASP B 1 104 ? -9.359 5.008 -0.308 1 98.44 104 ASP B C 1
ATOM 1902 O O . ASP B 1 104 ? -8.258 5.289 0.173 1 98.44 104 ASP B O 1
ATOM 1906 N N . TYR B 1 105 ? -9.602 4.023 -1.128 1 97.88 105 TYR B N 1
ATOM 1907 C CA . TYR B 1 105 ? -8.469 3.234 -1.611 1 97.88 105 TYR B CA 1
ATOM 1908 C C . TYR B 1 105 ? -7.508 4.098 -2.414 1 97.88 105 TYR B C 1
ATOM 1910 O O . TYR B 1 105 ? -6.293 4.035 -2.211 1 97.88 105 TYR B O 1
ATOM 1918 N N . GLN B 1 106 ? -7.988 4.906 -3.283 1 96.88 106 GLN B N 1
ATOM 1919 C CA . GLN B 1 106 ? -7.152 5.789 -4.09 1 96.88 106 GLN B CA 1
ATOM 1920 C C . GLN B 1 106 ? -6.391 6.777 -3.213 1 96.88 106 GLN B C 1
ATOM 1922 O O . GLN B 1 106 ? -5.203 7.023 -3.436 1 96.88 106 GLN B O 1
ATOM 1927 N N . LEU B 1 107 ? -7.105 7.312 -2.25 1 97.88 107 LEU B N 1
ATOM 1928 C CA . LEU B 1 107 ? -6.453 8.203 -1.3 1 97.88 107 LEU B CA 1
ATOM 1929 C C . LEU B 1 107 ? -5.273 7.512 -0.624 1 97.88 107 LEU B C 1
ATOM 1931 O O . LEU B 1 107 ? -4.18 8.078 -0.545 1 97.88 107 LEU B O 1
ATOM 1935 N N . ALA B 1 108 ? -5.535 6.293 -0.171 1 98.5 108 ALA B N 1
ATOM 1936 C CA . ALA B 1 108 ? -4.523 5.539 0.562 1 98.5 108 ALA B CA 1
ATOM 1937 C C . ALA B 1 108 ? -3.305 5.258 -0.314 1 98.5 108 ALA B C 1
ATOM 1939 O O . ALA B 1 108 ? -2.17 5.52 0.087 1 98.5 108 ALA B O 1
ATOM 1940 N N . MET B 1 109 ? -3.549 4.789 -1.486 1 96.94 109 MET B N 1
ATOM 1941 C CA . MET B 1 109 ? -2.467 4.418 -2.393 1 96.94 109 MET B CA 1
ATOM 1942 C C . MET B 1 109 ? -1.648 5.641 -2.793 1 96.94 109 MET B C 1
ATOM 1944 O O . MET B 1 109 ? -0.42 5.574 -2.863 1 96.94 109 MET B O 1
ATOM 1948 N N . GLN B 1 110 ? -2.309 6.695 -3.043 1 95.62 110 GLN B N 1
ATOM 1949 C CA . GLN B 1 110 ? -1.605 7.922 -3.406 1 95.62 110 GLN B CA 1
ATOM 1950 C C . GLN B 1 110 ? -0.815 8.477 -2.223 1 95.62 110 GLN B C 1
ATOM 1952 O O . GLN B 1 110 ? 0.28 9.016 -2.4 1 95.62 110 GLN B O 1
ATOM 1957 N N . ALA B 1 111 ? -1.378 8.375 -1.053 1 97.31 111 ALA B N 1
ATOM 1958 C CA . ALA B 1 111 ? -0.666 8.828 0.139 1 97.31 111 ALA B CA 1
ATOM 1959 C C . ALA B 1 111 ? 0.647 8.07 0.316 1 97.31 111 ALA B C 1
ATOM 1961 O O . ALA B 1 111 ? 1.673 8.664 0.655 1 97.31 111 ALA B O 1
ATOM 1962 N N . ILE B 1 112 ? 0.635 6.793 0.082 1 97.88 112 ILE B N 1
ATOM 1963 C CA . ILE B 1 112 ? 1.836 5.969 0.157 1 97.88 112 ILE B CA 1
ATOM 1964 C C . ILE B 1 112 ? 2.846 6.426 -0.892 1 97.88 112 ILE B C 1
ATOM 1966 O O . ILE B 1 112 ? 4.027 6.598 -0.591 1 97.88 112 ILE B O 1
ATOM 1970 N N . THR B 1 113 ? 2.357 6.672 -2.078 1 95.56 113 THR B N 1
ATOM 1971 C CA . THR B 1 113 ? 3.219 7.109 -3.17 1 95.56 113 THR B CA 1
ATOM 1972 C C . THR B 1 113 ? 3.85 8.461 -2.85 1 95.56 113 THR B C 1
ATOM 1974 O O . THR B 1 113 ? 5.02 8.695 -3.166 1 95.56 113 THR B O 1
ATOM 1977 N N . LEU B 1 114 ? 3.088 9.305 -2.264 1 93.94 114 LEU B N 1
ATOM 1978 C CA . LEU B 1 114 ? 3.586 10.625 -1.889 1 93.94 114 LEU B CA 1
ATOM 1979 C C . LEU B 1 114 ? 4.742 10.508 -0.9 1 93.94 114 LEU B C 1
ATOM 1981 O O . LEU B 1 114 ? 5.695 11.289 -0.958 1 93.94 114 LEU B O 1
ATOM 1985 N N . CYS B 1 115 ? 4.688 9.523 -0.053 1 95.19 115 CYS B N 1
ATOM 1986 C CA . CYS B 1 115 ? 5.754 9.336 0.925 1 95.19 115 CYS B CA 1
ATOM 1987 C C . CYS B 1 115 ? 6.992 8.734 0.272 1 95.19 115 CYS B C 1
ATOM 1989 O O . CYS B 1 115 ? 8.078 8.75 0.855 1 95.19 115 CYS B O 1
ATOM 1991 N N . ARG B 1 116 ? 6.785 8.211 -0.866 1 91.69 116 ARG B N 1
ATOM 1992 C CA . ARG B 1 116 ? 7.926 7.691 -1.613 1 91.69 116 ARG B CA 1
ATOM 1993 C C . ARG B 1 116 ? 8.594 8.797 -2.428 1 91.69 116 ARG B C 1
ATOM 1995 O O . ARG B 1 116 ? 9.82 8.844 -2.531 1 91.69 116 ARG B O 1
ATOM 2002 N N . ASP B 1 117 ? 7.707 9.586 -3.125 1 79.81 117 ASP B N 1
ATOM 2003 C CA . ASP B 1 117 ? 8.172 10.586 -4.082 1 79.81 117 ASP B CA 1
ATOM 2004 C C . ASP B 1 117 ? 8.922 11.711 -3.375 1 79.81 117 ASP B C 1
ATOM 2006 O O . ASP B 1 117 ? 8.508 12.164 -2.305 1 79.81 117 ASP B O 1
ATOM 2010 N N . GLU B 1 118 ? 10.039 11.891 -3.842 1 63.09 118 GLU B N 1
ATOM 2011 C CA . GLU B 1 118 ? 10.922 12.914 -3.287 1 63.09 118 GLU B CA 1
ATOM 2012 C C . GLU B 1 118 ? 10.477 14.312 -3.705 1 63.09 118 GLU B C 1
ATOM 2014 O O . GLU B 1 118 ? 10.945 15.312 -3.16 1 63.09 118 GLU B O 1
ATOM 2019 N N . GLN B 1 119 ? 9.656 14.273 -4.824 1 56 119 GLN B N 1
ATOM 2020 C CA . GLN B 1 119 ? 9.281 15.586 -5.336 1 56 119 GLN B CA 1
ATOM 2021 C C . GLN B 1 119 ? 8.672 16.453 -4.234 1 56 119 GLN B C 1
ATOM 2023 O O . GLN B 1 119 ? 8.836 17.672 -4.238 1 56 119 GLN B O 1
ATOM 2028 N N . PHE B 1 120 ? 7.961 15.844 -3.365 1 54.53 120 PHE B N 1
ATOM 2029 C CA . PHE B 1 120 ? 7.375 16.688 -2.33 1 54.53 120 PHE B CA 1
ATOM 2030 C C . PHE B 1 120 ? 8.438 17.141 -1.331 1 54.53 120 PHE B C 1
ATOM 2032 O O . PHE B 1 120 ? 8.141 17.875 -0.396 1 54.53 120 PHE B O 1
ATOM 2039 N N . ASP B 1 121 ? 9.562 16.547 -1.524 1 52.66 121 ASP B N 1
ATOM 2040 C CA . ASP B 1 121 ? 10.586 17.188 -0.707 1 52.66 121 ASP B CA 1
ATOM 2041 C C . ASP B 1 121 ? 10.703 18.672 -1.049 1 52.66 121 ASP B C 1
ATOM 2043 O O . ASP B 1 121 ? 11.086 19.484 -0.201 1 52.66 121 ASP B O 1
ATOM 2047 N N . ASP B 1 122 ? 10.312 18.875 -2.379 1 46.41 122 ASP B N 1
ATOM 2048 C CA . ASP B 1 122 ? 10.352 20.25 -2.844 1 46.41 122 ASP B CA 1
ATOM 2049 C C . ASP B 1 122 ? 8.953 20.75 -3.193 1 46.41 122 ASP B C 1
ATOM 2051 O O . ASP B 1 122 ? 8.758 21.422 -4.215 1 46.41 122 ASP B O 1
ATOM 2055 N N . VAL B 1 123 ? 7.898 20.141 -2.645 1 45.75 123 VAL B N 1
ATOM 2056 C CA . VAL B 1 123 ? 6.531 20.484 -3.023 1 45.75 123 VAL B CA 1
ATOM 2057 C C . VAL B 1 123 ? 6.34 22 -2.965 1 45.75 123 VAL B C 1
ATOM 2059 O O . VAL B 1 123 ? 6.527 22.609 -1.913 1 45.75 123 VAL B O 1
ATOM 2062 N N . THR B 1 124 ? 6.453 22.609 -4.121 1 47.84 124 THR B N 1
ATOM 2063 C CA . THR B 1 124 ? 6.027 23.984 -4.301 1 47.84 124 THR B CA 1
ATOM 2064 C C . THR B 1 124 ? 4.508 24.109 -4.203 1 47.84 124 THR B C 1
ATOM 2066 O O . THR B 1 124 ? 3.781 23.484 -4.98 1 47.84 124 THR B O 1
ATOM 2069 N N . ILE B 1 125 ? 4.031 24.359 -3.027 1 47.72 125 ILE B N 1
ATOM 2070 C CA . ILE B 1 125 ? 2.615 24.656 -2.852 1 47.72 125 ILE B CA 1
ATOM 2071 C C . ILE B 1 125 ? 2.193 25.734 -3.848 1 47.72 125 ILE B C 1
ATOM 2073 O O . ILE B 1 125 ? 2.828 26.797 -3.938 1 47.72 125 ILE B O 1
ATOM 2077 N N . PRO B 1 126 ? 1.434 25.172 -4.887 1 43.72 126 PRO B N 1
ATOM 2078 C CA . PRO B 1 126 ? 1.029 26.234 -5.812 1 43.72 126 PRO B CA 1
ATOM 2079 C C . PRO B 1 126 ? 0.42 27.438 -5.102 1 43.72 126 PRO B C 1
ATOM 2081 O O . PRO B 1 126 ? -0.247 27.281 -4.074 1 43.72 126 PRO B O 1
ATOM 2084 N N . LYS B 1 127 ? 0.913 28.719 -5.379 1 46.25 127 LYS B N 1
ATOM 2085 C CA . LYS B 1 127 ? 0.382 30.016 -4.965 1 46.25 127 LYS B CA 1
ATOM 2086 C C . LYS B 1 127 ? -1.06 30.188 -5.43 1 46.25 127 LYS B C 1
ATOM 2088 O O . LYS B 1 127 ? -1.42 29.766 -6.531 1 46.25 127 LYS B O 1
#